Protein AF-A0A673J8F9-F1 (afdb_monomer_lite)

Sequence (251 aa):
MAKFGDLKAFLESSLNEIFRATVSDVLDSVEQTVGEYQLKIQRIESENEDLRKRLSSLSIHLRSQSSEKTHICGQCGKGFDRADLLKNHQRTVHTGEKPYACGQCGKRFIGMGDLKTHYRIHTGEKPYRCELCTKTFSQAGHLTIHKRMHTGERPYGCGECGKRFTVASSLKLHQLTHTGEKLHTCSHCDKSFSRAGHLKRHELVHSKEKLYCCTHCDRKYSDQSSLKKHQKLLCFTCLFAVESLLIFVKT

pLDDT: mean 85.42, std 14.43, range [37.44, 97.81]

Secondary structure (DSSP, 8-state):
-HHHHHHHHHHHHHHHHHHHHHHHHHHHHHHHHHHHHHHHHHHHHHHHHHHHHHHHHHHHHHHHHS----EE-TTT--EESSHHHHHHHIIIIII----EE-TTT--EESSHHHHHHHHHHHH----EE-SSSS-EESSHHHHHHHHHHHH----EE-TTT--EESSHHHHHHHHHHHH----EE-SSSS-EESSHHHHHHHHHHHH----EE-SSSS-EESSHHHHHHHHHHS-TTTSHHHHTTTSTT--

Foldseek 3Di:
DVVVVVVVVVVVVVVVVVVVVVVVVVVVVVVVVVVVVVVVVVVVVVVVVVVVVVVVVVVLVVLVVDPDFPDAAPVPRDGHSDPVVSVLVCCPPPVVDFPDADPPPRDGHSDPVVNVLVCCVVVVDFPAADPVDGDGHSDPVVNVLVVCVVVVDFPDADPPPRDTHSDVVVNVLVVCVVVVDFPAAAPVDRDGHSDPVVNVLVVLVVVVDQPDADPQDRDGHSDPVVNVVCLVPPRPVVVVVVVVVVVVPPD

Structure (mmCIF, N/CA/C/O backbone):
data_AF-A0A673J8F9-F1
#
_entry.id   AF-A0A673J8F9-F1
#
loop_
_atom_site.group_PDB
_atom_site.id
_atom_site.type_symbol
_atom_site.label_atom_id
_atom_site.label_alt_id
_atom_site.label_comp_id
_atom_site.label_asym_id
_atom_site.label_entity_id
_atom_site.label_seq_id
_atom_site.pdbx_PDB_ins_code
_atom_site.Cartn_x
_atom_site.Cartn_y
_atom_site.Cartn_z
_atom_site.occupancy
_atom_site.B_iso_or_equiv
_atom_site.auth_seq_id
_atom_site.auth_comp_id
_atom_site.auth_asym_id
_atom_site.auth_atom_id
_atom_site.pdbx_PDB_model_num
ATOM 1 N N . MET A 1 1 ? 57.527 -9.334 -84.260 1.00 54.03 1 MET A N 1
ATOM 2 C CA . MET A 1 1 ? 56.198 -8.870 -83.801 1.00 54.03 1 MET A CA 1
ATOM 3 C C . MET A 1 1 ? 55.647 -9.673 -82.614 1.00 54.03 1 MET A C 1
ATOM 5 O O . MET A 1 1 ? 54.985 -9.062 -81.793 1.00 54.03 1 MET A O 1
ATOM 9 N N . ALA A 1 2 ? 55.974 -10.966 -82.441 1.00 56.53 2 ALA A N 1
ATOM 10 C CA . ALA A 1 2 ? 55.497 -11.785 -81.307 1.00 56.53 2 ALA A CA 1
ATOM 11 C C . ALA A 1 2 ? 55.868 -11.244 -79.902 1.00 56.53 2 ALA A C 1
ATOM 13 O O . ALA A 1 2 ? 54.994 -11.082 -79.064 1.00 56.53 2 ALA A O 1
ATOM 14 N N . LYS A 1 3 ? 57.122 -10.813 -79.683 1.00 59.72 3 LYS A N 1
ATOM 15 C CA . LYS A 1 3 ? 57.605 -10.330 -78.367 1.00 59.72 3 LYS A CA 1
ATOM 16 C C . LYS A 1 3 ? 56.887 -9.089 -77.801 1.00 59.72 3 LYS A C 1
ATOM 18 O O . LYS A 1 3 ? 56.981 -8.828 -76.608 1.00 59.72 3 LYS A O 1
ATOM 23 N N . PHE A 1 4 ? 56.218 -8.298 -78.643 1.00 59.34 4 PHE A N 1
ATOM 24 C CA . PHE A 1 4 ? 55.529 -7.070 -78.216 1.00 59.34 4 PHE A CA 1
ATOM 25 C C . PHE A 1 4 ? 54.102 -7.354 -77.716 1.00 59.34 4 PHE A C 1
ATOM 27 O O . PHE A 1 4 ? 53.610 -6.651 -76.836 1.00 59.34 4 PHE A O 1
ATOM 34 N N . GLY A 1 5 ? 53.454 -8.398 -78.252 1.00 67.31 5 GLY A N 1
ATOM 35 C CA . GLY A 1 5 ? 52.148 -8.866 -77.781 1.00 67.31 5 GLY A CA 1
ATOM 36 C C . GLY A 1 5 ? 52.235 -9.488 -76.388 1.00 67.31 5 GLY A C 1
ATOM 37 O O . GLY A 1 5 ? 51.414 -9.174 -75.530 1.00 67.31 5 GLY A O 1
ATOM 38 N N . ASP A 1 6 ? 53.292 -10.265 -76.139 1.00 73.12 6 ASP A N 1
ATOM 39 C CA . ASP A 1 6 ? 53.537 -10.913 -74.845 1.00 73.12 6 ASP A CA 1
ATOM 40 C C . ASP A 1 6 ? 53.789 -9.891 -73.723 1.00 73.12 6 ASP A C 1
ATOM 42 O O . ASP A 1 6 ? 53.269 -10.032 -72.618 1.00 73.12 6 ASP A O 1
ATOM 46 N N . LEU A 1 7 ? 54.525 -8.810 -74.017 1.00 73.75 7 LEU A N 1
ATOM 47 C CA . LEU A 1 7 ? 54.782 -7.734 -73.053 1.00 73.75 7 LEU A CA 1
ATOM 48 C C . LEU A 1 7 ? 53.510 -6.937 -72.719 1.00 73.75 7 LEU A C 1
ATOM 50 O O . LEU A 1 7 ? 53.301 -6.576 -71.563 1.00 73.75 7 LEU A O 1
ATOM 54 N N . LYS A 1 8 ? 52.644 -6.681 -73.708 1.00 80.62 8 LYS A N 1
ATOM 55 C CA . LYS A 1 8 ? 51.364 -5.990 -73.493 1.00 80.62 8 LYS A CA 1
ATOM 56 C C . LYS A 1 8 ? 50.414 -6.825 -72.629 1.00 80.62 8 LYS A C 1
ATOM 58 O O . LYS A 1 8 ? 49.856 -6.296 -71.674 1.00 80.62 8 LYS A O 1
ATOM 63 N N . ALA A 1 9 ? 50.278 -8.117 -72.931 1.00 82.12 9 ALA A N 1
ATOM 64 C CA . ALA A 1 9 ? 49.441 -9.031 -72.154 1.00 82.12 9 ALA A CA 1
ATOM 65 C C . ALA A 1 9 ? 49.944 -9.181 -70.708 1.00 82.12 9 ALA A C 1
ATOM 67 O O . ALA A 1 9 ? 49.148 -9.184 -69.770 1.00 82.12 9 ALA A O 1
ATOM 68 N N . PHE A 1 10 ? 51.266 -9.239 -70.518 1.00 81.25 10 PHE A N 1
ATOM 69 C CA . PHE A 1 10 ? 51.881 -9.257 -69.192 1.00 81.25 10 PHE A CA 1
ATOM 70 C C . PHE A 1 10 ? 51.569 -7.979 -68.399 1.00 81.25 10 PHE A C 1
ATOM 72 O O . PHE A 1 10 ? 51.089 -8.061 -67.270 1.00 81.25 10 PHE A O 1
ATOM 79 N N . LEU A 1 11 ? 51.764 -6.801 -69.004 1.00 81.69 11 LEU A N 1
ATOM 80 C CA . LEU A 1 11 ? 51.475 -5.516 -68.361 1.00 81.69 11 LEU A CA 1
ATOM 81 C C . LEU A 1 11 ? 49.987 -5.352 -68.020 1.00 81.69 11 LEU A C 1
ATOM 83 O O . LEU A 1 11 ? 49.670 -4.884 -66.930 1.00 81.69 11 LEU A O 1
ATOM 87 N N . GLU A 1 12 ? 49.074 -5.765 -68.904 1.00 87.12 12 GLU A N 1
ATOM 88 C CA . GLU A 1 12 ? 47.627 -5.740 -68.641 1.00 87.12 12 GLU A CA 1
ATOM 89 C C . GLU A 1 12 ? 47.230 -6.696 -67.506 1.00 87.12 12 GLU A C 1
ATOM 91 O O . GLU A 1 12 ? 46.405 -6.339 -66.664 1.00 87.12 12 GLU A O 1
ATOM 96 N N . SER A 1 13 ? 47.834 -7.887 -67.439 1.00 87.88 13 SER A N 1
ATOM 97 C CA . SER A 1 13 ? 47.603 -8.837 -66.344 1.00 87.88 13 SER A CA 1
ATOM 98 C C . SER A 1 13 ? 48.076 -8.272 -65.005 1.00 87.88 13 SER A C 1
ATOM 100 O O . SER A 1 13 ? 47.313 -8.263 -64.042 1.00 87.88 13 SER A O 1
ATOM 102 N N . SER A 1 14 ? 49.301 -7.740 -64.951 1.00 85.50 14 SER A N 1
ATOM 103 C CA . SER A 1 14 ? 49.850 -7.141 -63.731 1.00 85.50 14 SER A CA 1
ATOM 104 C C . SER A 1 14 ? 49.058 -5.910 -63.284 1.00 85.50 14 SER A C 1
ATOM 106 O O . SER A 1 14 ? 48.791 -5.752 -62.096 1.00 85.50 14 SER A O 1
ATOM 108 N N . LEU A 1 15 ? 48.628 -5.055 -64.219 1.00 88.94 15 LEU A N 1
ATOM 109 C CA . LEU A 1 15 ? 47.802 -3.887 -63.900 1.00 88.94 15 LEU A CA 1
ATOM 110 C C . LEU A 1 15 ? 46.433 -4.304 -63.340 1.00 88.94 15 LEU A C 1
ATOM 112 O O . LEU A 1 15 ? 45.958 -3.709 -62.374 1.00 88.94 15 LEU A O 1
ATOM 116 N N . ASN A 1 16 ? 45.816 -5.343 -63.911 1.00 88.62 16 ASN A N 1
ATOM 117 C CA . ASN A 1 16 ? 44.541 -5.877 -63.433 1.00 88.62 16 ASN A CA 1
ATOM 118 C C . ASN A 1 16 ? 44.653 -6.505 -62.038 1.00 88.62 16 ASN A C 1
ATOM 120 O O . ASN A 1 16 ? 43.742 -6.334 -61.228 1.00 88.62 16 ASN A O 1
ATOM 124 N N . GLU A 1 17 ? 45.746 -7.208 -61.735 1.00 90.06 17 GLU A N 1
ATOM 125 C CA . GLU A 1 17 ? 45.989 -7.742 -60.390 1.00 90.06 17 GLU A CA 1
ATOM 126 C C . GLU A 1 17 ? 46.184 -6.626 -59.361 1.00 90.06 17 GLU A C 1
ATOM 128 O O . GLU A 1 17 ? 45.536 -6.651 -58.316 1.00 90.06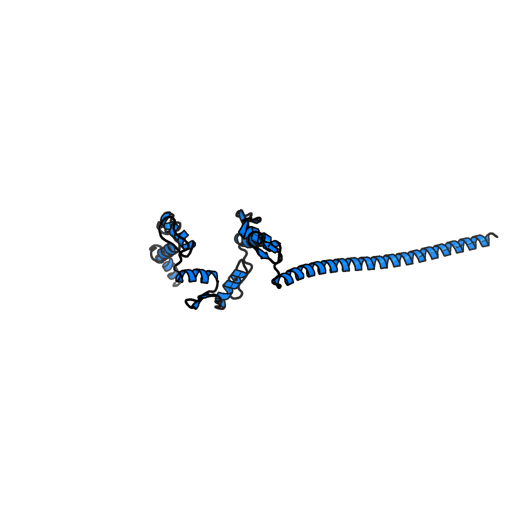 17 GLU A O 1
ATOM 133 N N . ILE A 1 18 ? 46.990 -5.608 -59.681 1.00 91.12 18 ILE A N 1
ATOM 134 C CA . ILE A 1 18 ? 47.197 -4.442 -58.806 1.00 91.12 18 ILE A CA 1
ATOM 135 C C . ILE A 1 18 ? 45.874 -3.707 -58.568 1.00 91.12 18 ILE A C 1
ATOM 137 O O . ILE A 1 18 ? 45.559 -3.349 -57.432 1.00 91.12 18 ILE A O 1
ATOM 141 N N . PHE A 1 19 ? 45.072 -3.509 -59.619 1.00 92.75 19 PHE A N 1
ATOM 142 C CA . PHE A 1 19 ? 43.768 -2.861 -59.509 1.00 92.75 19 PHE A CA 1
ATOM 143 C C . PHE A 1 19 ? 42.810 -3.665 -58.623 1.00 92.75 19 PHE A C 1
ATOM 145 O O . PHE A 1 19 ? 42.194 -3.097 -57.725 1.00 92.75 19 PHE A O 1
ATOM 152 N N . ARG A 1 20 ? 42.720 -4.989 -58.820 1.00 91.69 20 ARG A N 1
ATOM 153 C CA . ARG A 1 20 ? 41.894 -5.871 -57.977 1.00 91.69 20 ARG A CA 1
ATOM 154 C C . ARG A 1 20 ? 42.332 -5.850 -56.517 1.00 91.69 20 ARG A C 1
ATOM 156 O O . ARG A 1 20 ? 41.470 -5.724 -55.655 1.00 91.69 20 ARG A O 1
ATOM 163 N N . ALA A 1 21 ? 43.636 -5.942 -56.253 1.00 90.31 21 ALA A N 1
ATOM 164 C CA . ALA A 1 21 ? 44.179 -5.885 -54.897 1.00 90.31 21 ALA A CA 1
ATOM 165 C C . ALA A 1 21 ? 43.836 -4.549 -54.224 1.00 90.31 21 ALA A C 1
ATOM 167 O O . ALA A 1 21 ? 43.254 -4.533 -53.146 1.00 90.31 21 ALA A O 1
ATOM 168 N N . THR A 1 22 ? 44.066 -3.432 -54.922 1.00 92.50 22 THR A N 1
ATOM 169 C CA . THR A 1 22 ? 43.774 -2.090 -54.393 1.00 92.50 22 THR A CA 1
ATOM 170 C C . THR A 1 22 ? 42.279 -1.893 -54.115 1.00 92.50 22 THR A C 1
ATOM 172 O O . THR A 1 22 ? 41.908 -1.319 -53.096 1.00 92.50 22 THR A O 1
ATOM 175 N N . VAL A 1 23 ? 41.399 -2.364 -55.007 1.00 94.06 23 VAL A N 1
ATOM 176 C CA . VAL A 1 23 ? 39.944 -2.285 -54.801 1.00 94.06 23 VAL A CA 1
ATOM 177 C C . VAL A 1 23 ? 39.506 -3.152 -53.620 1.00 94.06 23 VAL A C 1
ATOM 179 O O . VAL A 1 23 ? 38.673 -2.700 -52.842 1.00 94.06 23 VAL A O 1
ATOM 182 N N . SER A 1 24 ? 40.072 -4.354 -53.462 1.00 93.31 24 SER A N 1
ATOM 183 C CA . SER A 1 24 ? 39.787 -5.229 -52.317 1.00 93.31 24 SER A CA 1
ATOM 184 C C . SER A 1 24 ? 40.186 -4.567 -50.999 1.00 93.31 24 SER A C 1
ATOM 186 O O . SER A 1 24 ? 39.354 -4.470 -50.106 1.00 93.31 24 SER A O 1
ATOM 188 N N . ASP A 1 25 ? 41.400 -4.016 -50.914 1.00 94.56 25 ASP A N 1
ATOM 189 C CA . ASP A 1 25 ? 41.887 -3.343 -49.703 1.00 94.56 25 ASP A CA 1
ATOM 190 C C . ASP A 1 25 ? 41.009 -2.134 -49.324 1.00 94.56 25 ASP A C 1
ATOM 192 O O . ASP A 1 25 ? 40.714 -1.896 -48.149 1.00 94.56 25 ASP A O 1
ATOM 196 N N . VAL A 1 26 ? 40.557 -1.361 -50.323 1.00 95.06 26 VAL A N 1
ATOM 197 C CA . VAL A 1 26 ? 39.638 -0.232 -50.105 1.00 95.06 26 VAL A CA 1
ATOM 198 C C . VAL A 1 26 ? 38.265 -0.721 -49.642 1.00 95.06 26 VAL A C 1
ATOM 200 O O . VAL A 1 26 ? 37.696 -0.120 -48.732 1.00 95.06 26 VAL A O 1
ATOM 203 N N . LEU A 1 27 ? 37.730 -1.793 -50.233 1.00 95.06 27 LEU A N 1
ATOM 204 C CA . LEU A 1 27 ? 36.450 -2.376 -49.819 1.00 95.06 27 LEU A CA 1
ATOM 205 C C . LEU A 1 27 ? 36.515 -2.905 -48.386 1.00 95.06 27 LEU A C 1
ATOM 207 O O . LEU A 1 27 ? 35.654 -2.542 -47.590 1.00 95.06 27 LEU A O 1
ATOM 211 N N . ASP A 1 28 ? 37.562 -3.647 -48.031 1.00 95.06 28 ASP A N 1
ATOM 212 C CA . ASP A 1 28 ? 37.761 -4.175 -46.678 1.00 95.06 28 ASP A CA 1
ATOM 213 C C . ASP A 1 28 ? 37.844 -3.034 -45.647 1.00 95.06 28 ASP A C 1
ATOM 215 O O . ASP A 1 28 ? 37.227 -3.088 -44.580 1.00 95.06 28 ASP A O 1
ATOM 219 N N . SER A 1 29 ? 38.537 -1.939 -45.987 1.00 95.06 29 SER A N 1
ATOM 220 C CA . SER A 1 29 ? 38.604 -0.738 -45.143 1.00 95.06 29 SER A CA 1
ATOM 221 C C . SER A 1 29 ? 37.238 -0.050 -44.984 1.00 95.06 29 SER A C 1
ATOM 223 O O . SER A 1 29 ? 36.861 0.379 -43.885 1.00 95.06 29 SER A O 1
ATOM 225 N N . VAL A 1 30 ? 36.454 0.034 -46.063 1.00 96.25 30 VAL A N 1
ATOM 226 C CA . VAL A 1 30 ? 35.089 0.580 -46.025 1.00 96.25 30 VAL A CA 1
ATOM 227 C C . VAL A 1 30 ? 34.166 -0.318 -45.200 1.00 96.25 30 VAL A C 1
ATOM 229 O O . VAL A 1 30 ? 33.420 0.185 -44.365 1.00 96.25 30 VAL A O 1
ATOM 232 N N . GLU A 1 31 ? 34.232 -1.636 -45.358 1.00 96.12 31 GLU A N 1
ATOM 233 C CA . GLU A 1 31 ? 33.420 -2.576 -44.582 1.00 96.12 31 GLU A CA 1
ATOM 234 C C . GLU A 1 31 ? 33.759 -2.525 -43.089 1.00 96.12 31 GLU A C 1
ATOM 236 O O . GLU A 1 31 ? 32.851 -2.470 -42.253 1.00 96.12 31 GLU A O 1
ATOM 241 N N . GLN A 1 32 ? 35.048 -2.438 -42.743 1.00 95.81 32 GLN A N 1
ATOM 242 C CA . GLN A 1 32 ? 35.485 -2.269 -41.359 1.00 95.81 32 GLN A CA 1
ATOM 243 C C . GLN A 1 32 ? 34.923 -0.977 -40.753 1.00 95.81 32 GLN A C 1
ATOM 245 O O . GLN A 1 32 ? 34.342 -1.000 -39.664 1.00 95.81 32 GLN A O 1
ATOM 250 N N . THR A 1 33 ? 35.048 0.149 -41.462 1.00 94.88 33 THR A N 1
ATOM 251 C CA . THR A 1 33 ? 34.523 1.432 -40.972 1.00 94.88 33 THR A CA 1
ATOM 252 C C . THR A 1 33 ? 33.000 1.403 -40.843 1.00 94.88 33 THR A C 1
ATOM 254 O O . THR A 1 33 ? 32.471 1.825 -39.812 1.00 94.88 33 THR A O 1
ATOM 257 N N . VAL A 1 34 ? 32.276 0.839 -41.815 1.00 96.94 34 VAL A N 1
ATOM 258 C CA . VAL A 1 34 ? 30.817 0.654 -41.739 1.00 96.94 34 VAL A CA 1
ATOM 259 C C . VAL A 1 34 ? 30.430 -0.188 -40.519 1.00 96.94 34 VAL A C 1
ATOM 261 O O . VAL A 1 34 ? 29.528 0.210 -39.778 1.00 96.94 34 VAL A O 1
ATOM 264 N N . GLY A 1 35 ? 31.134 -1.292 -40.257 1.00 96.56 35 GLY A N 1
ATOM 265 C CA . GLY A 1 35 ? 30.910 -2.134 -39.079 1.00 96.56 35 GLY A CA 1
ATOM 266 C C . GLY A 1 35 ? 31.106 -1.377 -37.760 1.00 96.56 35 GLY A C 1
ATOM 267 O O . GLY A 1 35 ? 30.272 -1.465 -36.854 1.00 96.56 35 GLY A O 1
ATOM 268 N N . GLU A 1 36 ? 32.153 -0.552 -37.659 1.00 96.75 36 GLU A N 1
ATOM 269 C CA . GLU A 1 36 ? 32.377 0.303 -36.486 1.00 96.75 36 GLU A CA 1
ATOM 270 C C . GLU A 1 36 ? 31.249 1.325 -36.275 1.00 96.75 36 GLU A C 1
ATOM 272 O O . GLU A 1 36 ? 30.806 1.546 -35.141 1.00 96.75 36 GLU A O 1
ATOM 277 N N . TYR A 1 37 ? 30.759 1.952 -37.350 1.00 95.06 37 TYR A N 1
ATOM 278 C CA . TYR A 1 37 ? 29.635 2.888 -37.271 1.00 95.06 37 TYR A CA 1
ATOM 279 C C . TYR A 1 37 ? 28.323 2.189 -36.898 1.00 95.06 37 TYR A C 1
ATOM 281 O O . TYR A 1 37 ? 27.572 2.723 -36.080 1.00 95.06 37 TYR A O 1
ATOM 289 N N . GLN A 1 38 ? 28.066 0.983 -37.407 1.00 97.00 38 GLN A N 1
ATOM 290 C CA . GLN A 1 38 ? 26.890 0.189 -37.031 1.00 97.00 38 GLN A CA 1
ATOM 291 C C . GLN A 1 38 ? 26.881 -0.143 -35.532 1.00 97.00 38 GLN A C 1
ATOM 293 O O . GLN A 1 38 ? 25.859 0.039 -34.867 1.00 97.00 38 GLN A O 1
ATOM 298 N N . LEU A 1 39 ? 28.025 -0.542 -34.966 1.00 96.94 39 LEU A N 1
ATOM 299 C CA . LEU A 1 39 ? 28.148 -0.798 -33.525 1.00 96.94 39 LEU A CA 1
ATOM 300 C C . LEU A 1 39 ? 27.927 0.470 -32.685 1.00 96.94 39 LEU A C 1
ATOM 302 O O . LEU A 1 39 ? 27.295 0.416 -31.625 1.00 96.94 39 LEU A O 1
ATOM 306 N N . LYS A 1 40 ? 28.413 1.628 -33.154 1.00 97.81 40 LYS A N 1
ATOM 307 C CA . LYS A 1 40 ? 28.158 2.922 -32.497 1.00 97.81 40 LYS A CA 1
ATOM 308 C C . LYS A 1 40 ? 26.669 3.273 -32.515 1.00 97.81 40 LYS A C 1
ATOM 310 O O . LYS A 1 40 ? 26.150 3.690 -31.482 1.00 97.81 40 LYS A O 1
ATOM 315 N N . ILE A 1 41 ? 25.982 3.062 -33.641 1.00 96.44 41 ILE A N 1
ATOM 316 C CA . ILE A 1 41 ? 24.534 3.294 -33.764 1.00 96.44 41 ILE A CA 1
ATOM 317 C C . ILE A 1 41 ? 23.766 2.415 -32.773 1.00 96.44 41 ILE A C 1
ATOM 319 O O . ILE A 1 41 ? 22.983 2.946 -31.990 1.00 96.44 41 ILE A O 1
ATOM 323 N N . GLN A 1 42 ? 24.058 1.112 -32.713 1.00 96.31 42 GLN A N 1
ATOM 324 C CA . GLN A 1 42 ? 23.399 0.198 -31.769 1.00 96.31 42 GLN A CA 1
ATOM 325 C C . GLN A 1 42 ? 23.580 0.628 -30.305 1.00 96.31 42 GLN A C 1
ATOM 327 O O . GLN A 1 42 ? 22.638 0.571 -29.510 1.00 96.31 42 GLN A O 1
ATOM 332 N N . ARG A 1 43 ? 24.781 1.099 -29.934 1.00 97.25 43 ARG A N 1
ATOM 333 C CA . ARG A 1 43 ? 25.038 1.620 -28.582 1.00 97.25 43 ARG A CA 1
ATOM 334 C C . ARG A 1 43 ? 24.188 2.857 -28.288 1.00 97.25 43 ARG A C 1
ATOM 336 O O . ARG A 1 43 ? 23.539 2.908 -27.246 1.00 97.25 43 ARG A O 1
ATOM 343 N N . ILE A 1 44 ? 24.157 3.812 -29.217 1.00 96.56 44 ILE A N 1
ATOM 344 C CA . ILE A 1 44 ? 23.369 5.046 -29.089 1.00 96.56 44 ILE A CA 1
ATOM 345 C C . ILE A 1 44 ? 21.871 4.729 -28.989 1.00 96.56 44 ILE A C 1
ATOM 347 O O . ILE A 1 44 ? 21.167 5.320 -28.174 1.00 96.56 44 ILE A O 1
ATOM 351 N N . GLU A 1 45 ? 21.364 3.783 -29.779 1.00 97.38 45 GLU A N 1
ATOM 352 C CA . GLU A 1 45 ? 19.964 3.350 -29.715 1.00 97.38 45 GLU A CA 1
ATOM 353 C C . GLU A 1 45 ? 19.614 2.745 -28.350 1.00 97.38 45 GLU A C 1
ATOM 355 O O . GLU A 1 45 ? 18.589 3.104 -27.762 1.00 97.38 45 GLU A O 1
ATOM 360 N N . SER A 1 46 ? 20.487 1.894 -27.805 1.00 95.19 46 SER A N 1
ATOM 361 C CA . SER A 1 46 ? 20.311 1.323 -26.465 1.00 95.19 46 SER A CA 1
ATOM 362 C C . SER A 1 46 ? 20.316 2.398 -25.371 1.00 95.19 46 SER A C 1
ATOM 364 O O . SER A 1 46 ? 19.493 2.354 -24.454 1.00 95.19 46 SER A O 1
ATOM 366 N N . GLU A 1 47 ? 21.229 3.368 -25.450 1.00 97.00 47 GLU A N 1
ATOM 367 C CA . GLU A 1 47 ? 21.301 4.486 -24.499 1.00 97.00 47 GLU A CA 1
ATOM 368 C C . GLU A 1 47 ? 20.066 5.390 -24.594 1.00 97.00 47 GLU A C 1
ATOM 370 O O . GLU A 1 47 ? 19.492 5.770 -23.571 1.00 97.00 47 GLU A O 1
ATOM 375 N N . ASN A 1 48 ? 19.594 5.675 -25.809 1.00 95.19 48 ASN A N 1
ATOM 376 C CA . ASN A 1 48 ? 18.376 6.451 -26.033 1.00 95.19 48 ASN A CA 1
ATOM 377 C C . ASN A 1 48 ? 17.137 5.765 -25.446 1.00 95.19 48 ASN A C 1
ATOM 379 O O . ASN A 1 48 ? 16.267 6.438 -24.890 1.00 95.19 48 ASN A O 1
ATOM 383 N N . GLU A 1 49 ? 17.048 4.439 -25.531 1.00 96.19 49 GLU A N 1
ATOM 384 C CA . GLU A 1 49 ? 15.943 3.691 -24.933 1.00 96.19 49 GLU A CA 1
ATOM 385 C C . GLU A 1 49 ? 15.976 3.741 -23.395 1.00 96.19 49 GLU A C 1
ATOM 387 O O . GLU A 1 49 ? 14.938 3.926 -22.752 1.00 96.19 49 GLU A O 1
ATOM 392 N N . ASP A 1 50 ? 17.161 3.660 -22.781 1.00 95.50 50 ASP A N 1
ATOM 393 C CA . ASP A 1 50 ? 17.310 3.863 -21.334 1.00 95.50 50 ASP A CA 1
ATOM 394 C C . ASP A 1 50 ? 16.933 5.297 -20.920 1.00 95.50 50 ASP A C 1
ATOM 396 O O . ASP A 1 50 ? 16.172 5.502 -19.969 1.00 95.50 50 ASP A O 1
ATOM 400 N N . LEU A 1 51 ? 17.372 6.303 -21.683 1.00 95.12 51 LEU A N 1
ATOM 401 C CA . LEU A 1 51 ? 17.012 7.704 -21.452 1.00 95.12 51 LEU A CA 1
ATOM 402 C C . LEU A 1 51 ? 15.502 7.938 -21.566 1.00 95.12 51 LEU A C 1
ATOM 404 O O . LEU A 1 51 ? 14.931 8.619 -20.712 1.00 95.12 51 LEU A O 1
ATOM 408 N N . ARG A 1 52 ? 14.823 7.334 -22.548 1.00 94.81 52 ARG A N 1
ATOM 409 C CA . ARG A 1 52 ? 13.354 7.390 -22.667 1.00 94.81 52 ARG A CA 1
ATOM 410 C C . ARG A 1 52 ? 12.663 6.803 -21.438 1.00 94.81 52 ARG A C 1
ATOM 412 O O . ARG A 1 52 ? 11.719 7.407 -20.921 1.00 94.81 52 ARG A O 1
ATOM 419 N N . LYS A 1 53 ? 13.148 5.671 -20.915 1.00 93.50 53 LYS A N 1
ATOM 420 C CA . LYS A 1 53 ? 12.620 5.058 -19.679 1.00 93.50 53 LYS A CA 1
ATOM 421 C C . LYS A 1 53 ? 12.831 5.955 -18.458 1.00 93.50 53 LYS A C 1
ATOM 423 O O . LYS A 1 53 ? 11.910 6.114 -17.646 1.00 93.50 53 LYS A O 1
ATOM 428 N N . ARG A 1 54 ? 14.005 6.586 -18.340 1.00 94.38 54 ARG A N 1
ATOM 429 C CA . ARG A 1 54 ? 14.304 7.555 -17.270 1.00 94.38 54 ARG A CA 1
ATOM 430 C C . ARG A 1 54 ? 13.422 8.794 -17.368 1.00 94.38 54 ARG A C 1
ATOM 432 O O . ARG A 1 54 ? 12.836 9.184 -16.362 1.00 94.38 54 ARG A O 1
ATOM 439 N N . LEU A 1 55 ? 13.261 9.364 -18.563 1.00 91.94 55 LEU A N 1
ATOM 440 C CA . LEU A 1 55 ? 12.388 10.515 -18.813 1.00 91.94 55 LEU A CA 1
ATOM 441 C C . LEU A 1 55 ? 10.925 10.198 -18.496 1.00 91.94 55 LEU A C 1
ATOM 443 O O . LEU A 1 55 ? 10.259 10.992 -17.835 1.00 91.94 55 LEU A O 1
ATOM 447 N N . SER A 1 56 ? 10.437 9.016 -18.880 1.00 88.62 56 SER A N 1
ATOM 448 C CA . SER A 1 56 ? 9.095 8.553 -18.512 1.00 88.62 56 SER A CA 1
ATOM 449 C C . SER A 1 56 ? 8.921 8.490 -16.990 1.00 88.62 56 SER A C 1
ATOM 451 O O . SER A 1 56 ? 7.985 9.083 -16.446 1.00 88.62 56 SER A O 1
ATOM 453 N N . SER A 1 57 ? 9.875 7.873 -16.288 1.00 86.56 57 SER A N 1
ATOM 454 C CA . SER A 1 57 ? 9.869 7.769 -14.822 1.00 86.56 57 SER A CA 1
ATOM 455 C C . SER A 1 57 ? 9.929 9.141 -14.140 1.00 86.56 57 SER A C 1
ATOM 457 O O . SER A 1 57 ? 9.174 9.402 -13.201 1.00 86.56 57 SER A O 1
ATOM 459 N N . LEU A 1 58 ? 10.771 10.045 -14.646 1.00 87.75 58 LEU A N 1
ATOM 460 C CA . LEU A 1 58 ? 10.889 11.413 -14.148 1.00 87.75 58 LEU A CA 1
ATOM 461 C C . LEU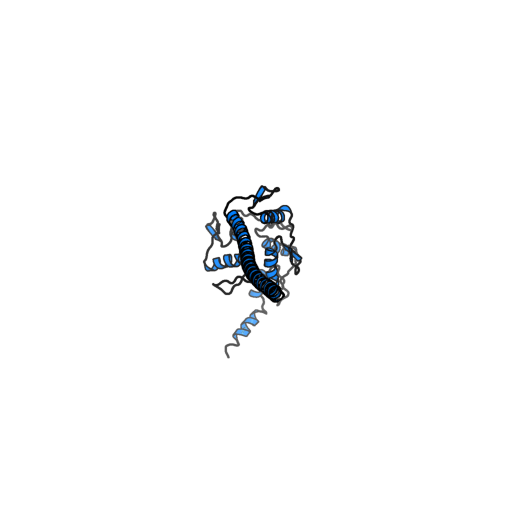 A 1 58 ? 9.607 12.216 -14.399 1.00 87.75 58 LEU A C 1
ATOM 463 O O . LEU A 1 58 ? 9.158 12.927 -13.508 1.00 87.75 58 LEU A O 1
ATOM 467 N N . SER A 1 59 ? 8.957 12.049 -15.553 1.00 85.00 59 SER A N 1
ATOM 468 C CA . SER A 1 59 ? 7.680 12.714 -15.851 1.00 85.00 59 SER A CA 1
ATOM 469 C C . SER A 1 59 ? 6.566 12.311 -14.880 1.00 85.00 59 SER A C 1
ATOM 471 O O . SER A 1 59 ? 5.703 13.122 -14.547 1.00 85.00 59 SER A O 1
ATOM 473 N N . ILE A 1 60 ? 6.570 11.055 -14.422 1.00 80.44 60 ILE A N 1
ATOM 474 C CA . ILE A 1 60 ? 5.625 10.558 -13.415 1.00 80.44 60 ILE A CA 1
ATOM 475 C C . ILE A 1 60 ? 5.968 11.166 -12.053 1.00 80.44 60 ILE A C 1
ATOM 477 O O . ILE A 1 60 ? 5.074 11.605 -11.333 1.00 80.44 60 ILE A O 1
ATOM 481 N N . HIS A 1 61 ? 7.257 11.228 -11.710 1.00 79.44 61 HIS A N 1
ATOM 482 C CA . HIS A 1 61 ? 7.712 11.829 -10.460 1.00 79.44 61 HIS A CA 1
ATOM 483 C C . HIS A 1 61 ? 7.356 13.320 -10.369 1.00 79.44 61 HIS A C 1
ATOM 485 O O . HIS A 1 61 ? 6.770 13.744 -9.375 1.00 79.44 61 HIS A O 1
ATOM 491 N N . LEU A 1 62 ? 7.626 14.098 -11.419 1.00 78.19 62 LEU A N 1
ATOM 492 C CA . LEU A 1 62 ? 7.308 15.527 -11.469 1.00 78.19 62 LEU A CA 1
ATOM 493 C C . LEU A 1 62 ? 5.795 15.775 -11.395 1.00 78.19 62 LEU A C 1
ATOM 495 O O . LEU A 1 62 ? 5.361 16.647 -10.646 1.00 78.19 62 LEU A O 1
ATOM 499 N N . ARG A 1 63 ? 4.981 14.942 -12.064 1.00 77.06 63 ARG A N 1
ATOM 500 C CA . ARG A 1 63 ? 3.513 15.005 -11.950 1.00 77.06 63 ARG A CA 1
ATOM 501 C C . ARG A 1 63 ? 3.006 14.776 -10.531 1.00 77.06 63 ARG A C 1
ATOM 503 O O . ARG A 1 63 ? 2.050 15.424 -10.134 1.00 77.06 63 ARG A O 1
ATOM 510 N N . SER A 1 64 ? 3.664 13.915 -9.753 1.00 69.81 64 SER A N 1
ATOM 511 C CA . SER A 1 64 ? 3.295 13.693 -8.347 1.00 69.81 64 SER A CA 1
ATOM 512 C C . SER A 1 64 ? 3.645 14.868 -7.422 1.00 69.81 64 SER A C 1
ATOM 514 O O . SER A 1 64 ? 3.089 14.975 -6.330 1.00 69.81 64 SER A O 1
ATOM 516 N N . GLN A 1 65 ? 4.564 15.745 -7.847 1.00 70.38 65 GLN A N 1
ATOM 517 C CA . GLN A 1 65 ? 4.935 16.966 -7.122 1.00 70.38 65 GLN A CA 1
ATOM 518 C C . GLN A 1 65 ? 4.073 18.168 -7.526 1.00 70.38 65 GLN A C 1
ATOM 520 O O . GLN A 1 65 ? 3.818 19.044 -6.701 1.00 70.38 65 GLN A O 1
ATOM 525 N N . SER A 1 66 ? 3.588 18.204 -8.770 1.00 65.94 66 SER A N 1
ATOM 526 C CA . SER A 1 66 ? 2.562 19.154 -9.199 1.00 65.94 66 SER A CA 1
ATOM 527 C C . SER A 1 66 ? 1.187 18.729 -8.678 1.00 65.94 66 SER A C 1
ATOM 529 O O . SER A 1 66 ? 0.834 17.556 -8.714 1.00 65.94 66 SER A O 1
ATOM 531 N N . SER A 1 67 ? 0.343 19.662 -8.247 1.00 69.12 67 SER A N 1
ATOM 532 C CA . SER A 1 67 ? -1.048 19.369 -7.855 1.00 69.12 67 SER A CA 1
ATOM 533 C C . SER A 1 67 ? -1.979 19.058 -9.044 1.00 69.12 67 SER A C 1
ATOM 535 O O . SER A 1 67 ? -3.201 19.004 -8.878 1.00 69.12 67 SER A O 1
ATOM 537 N N . GLU A 1 68 ? -1.424 18.848 -10.239 1.00 77.94 68 GLU A N 1
ATOM 538 C CA . GLU A 1 68 ? -2.152 18.665 -11.488 1.00 77.94 68 GLU A CA 1
ATOM 539 C C . GLU A 1 68 ? -2.762 17.257 -11.576 1.00 77.94 68 GLU A C 1
ATOM 541 O O . GLU A 1 68 ? -2.092 16.247 -11.795 1.00 77.94 68 GLU A O 1
ATOM 546 N N . LYS A 1 69 ? -4.079 17.185 -11.377 1.00 82.94 69 LYS A N 1
ATOM 547 C CA . LYS A 1 69 ? -4.861 15.945 -11.410 1.00 82.94 69 LYS A CA 1
ATOM 548 C C . LYS A 1 69 ? -5.603 15.841 -12.733 1.00 82.94 69 LYS A C 1
ATOM 550 O O . LYS A 1 69 ? -6.726 16.321 -12.852 1.00 82.94 69 LYS A O 1
ATOM 555 N N . THR A 1 70 ? -4.983 15.204 -13.717 1.00 86.12 70 THR A N 1
ATOM 556 C CA . THR A 1 70 ? -5.526 15.092 -15.080 1.00 86.12 70 THR A CA 1
ATOM 557 C C . THR A 1 70 ? -6.559 13.972 -15.244 1.00 86.12 70 THR A C 1
ATOM 559 O O . THR A 1 70 ? -7.350 13.991 -16.184 1.00 86.12 70 THR A O 1
ATOM 562 N N . HIS A 1 71 ? -6.605 12.999 -14.330 1.00 90.38 71 HIS A N 1
ATOM 563 C CA . HIS A 1 71 ? -7.508 11.851 -14.406 1.00 90.38 71 HIS A CA 1
ATOM 564 C C . HIS A 1 71 ? -8.659 11.983 -13.406 1.00 90.38 71 HIS A C 1
ATOM 566 O O . HIS A 1 71 ? -8.505 11.680 -12.224 1.00 90.38 71 HIS A O 1
ATOM 572 N N . ILE A 1 72 ? -9.831 12.416 -13.873 1.00 93.25 72 ILE A N 1
ATOM 573 C CA . ILE A 1 72 ? -10.999 12.674 -13.020 1.00 93.25 72 ILE A CA 1
ATOM 574 C C . ILE A 1 72 ? -11.975 11.493 -13.028 1.00 93.25 72 ILE A C 1
ATOM 576 O O . ILE A 1 72 ? -12.318 10.942 -14.072 1.00 93.25 72 ILE A O 1
ATOM 580 N N . CYS A 1 73 ? -12.459 11.109 -11.848 1.00 95.12 73 CYS A N 1
ATOM 581 C CA . CYS A 1 73 ? -13.510 10.111 -11.710 1.00 95.12 73 CYS A CA 1
ATOM 582 C C . CYS A 1 73 ? -14.866 10.687 -12.116 1.00 95.12 73 CYS A C 1
ATOM 584 O O . CYS A 1 73 ? -15.409 11.535 -11.413 1.00 95.12 73 CYS A O 1
ATOM 586 N N . GLY A 1 74 ? -15.464 10.159 -13.185 1.00 93.12 74 GLY A N 1
ATOM 587 C CA . GLY A 1 74 ? -16.791 10.587 -13.640 1.00 93.12 74 GLY A CA 1
ATOM 588 C C . GLY A 1 74 ? -17.936 10.337 -12.646 1.00 93.12 74 GLY A C 1
ATOM 589 O O . GLY A 1 74 ? -18.980 10.957 -12.776 1.00 93.12 74 GLY A O 1
ATOM 590 N N . GLN A 1 75 ? -17.760 9.465 -11.643 1.00 93.44 75 GLN A N 1
ATOM 591 C CA . GLN A 1 75 ? -18.817 9.140 -10.671 1.00 93.44 75 GLN A CA 1
ATOM 592 C C . GLN A 1 75 ? -18.792 10.010 -9.406 1.00 93.44 75 GLN A C 1
ATOM 594 O O . GLN A 1 75 ? -19.825 10.183 -8.770 1.00 93.44 75 GLN A O 1
ATOM 599 N N . CYS A 1 76 ? -17.631 10.536 -9.003 1.00 93.50 76 CYS A N 1
ATOM 600 C CA . CYS A 1 76 ? -17.518 11.336 -7.773 1.00 93.50 76 CYS A CA 1
ATOM 601 C C . CYS A 1 76 ? -16.639 12.588 -7.898 1.00 93.50 76 CYS A C 1
ATOM 603 O O . CYS A 1 76 ? -16.344 13.230 -6.892 1.00 93.50 76 CYS A O 1
ATOM 605 N N . GLY A 1 77 ? -16.160 12.912 -9.101 1.00 90.56 77 GLY A N 1
ATOM 606 C CA . GLY A 1 77 ? -15.345 14.098 -9.377 1.00 90.56 77 GLY A CA 1
ATOM 607 C C . GLY A 1 77 ? -13.932 14.076 -8.784 1.00 90.56 77 GLY A C 1
ATOM 608 O O . GLY A 1 77 ? -13.185 15.035 -8.955 1.00 90.56 77 GLY A O 1
ATOM 609 N N . LYS A 1 78 ? -13.519 13.007 -8.088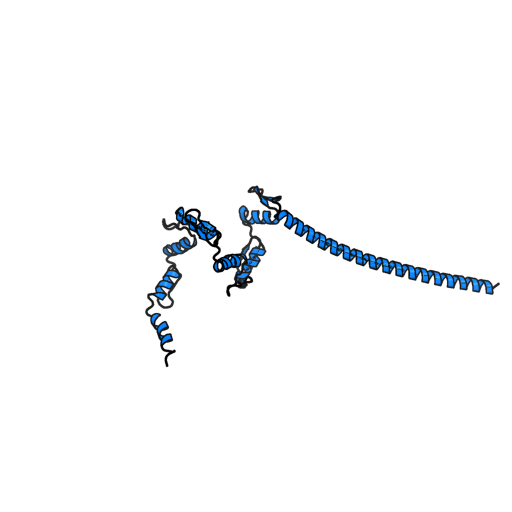 1.00 92.19 78 LYS A N 1
ATOM 610 C CA . LYS A 1 78 ? -12.164 12.918 -7.521 1.00 92.19 78 LYS A CA 1
ATOM 611 C C . LYS A 1 78 ? -11.110 12.831 -8.622 1.00 92.19 78 LYS A C 1
ATOM 613 O O . LYS A 1 78 ? -11.182 11.947 -9.472 1.00 92.19 78 LYS A O 1
ATOM 618 N N . GLY A 1 79 ? -10.122 13.720 -8.560 1.00 91.81 79 GLY A N 1
ATOM 619 C CA . GLY A 1 79 ? -8.990 13.753 -9.482 1.00 91.81 79 GLY A CA 1
ATOM 620 C C . GLY A 1 79 ? -7.763 12.980 -9.000 1.00 91.81 79 GLY A C 1
ATOM 621 O O . GLY A 1 79 ? -7.447 12.972 -7.806 1.00 91.81 79 GLY A O 1
ATOM 622 N N . PHE A 1 80 ? -7.055 12.392 -9.959 1.00 90.88 80 PHE A N 1
ATOM 623 C CA . PHE A 1 80 ? -5.829 11.620 -9.803 1.00 90.88 80 PHE A CA 1
ATOM 624 C C . PHE A 1 80 ? -4.778 12.110 -10.806 1.00 90.88 80 PHE A C 1
ATOM 626 O O . PHE A 1 80 ? -5.108 12.562 -11.900 1.00 90.88 80 PHE A O 1
ATOM 633 N N . ASP A 1 81 ? -3.511 12.013 -10.427 1.00 88.19 81 ASP A N 1
ATOM 634 C CA . ASP A 1 81 ? -2.341 12.322 -11.262 1.00 88.19 81 ASP A CA 1
ATOM 635 C C . ASP A 1 81 ? -2.001 11.183 -12.243 1.00 88.19 81 ASP A C 1
ATOM 637 O O . ASP A 1 81 ? -1.295 11.388 -13.230 1.00 88.19 81 ASP A O 1
ATOM 641 N N . ARG A 1 82 ? -2.524 9.973 -11.997 1.00 87.00 82 ARG A N 1
ATOM 642 C CA . ARG A 1 82 ? -2.299 8.785 -12.830 1.00 87.00 82 ARG A CA 1
ATOM 643 C C . ARG A 1 82 ? -3.573 7.987 -13.104 1.00 87.00 82 ARG A C 1
ATOM 645 O O . ARG A 1 82 ? -4.433 7.818 -12.236 1.00 87.00 82 ARG A O 1
ATOM 652 N N . ALA A 1 83 ? -3.646 7.409 -14.301 1.00 89.94 83 ALA A N 1
ATOM 653 C CA . ALA A 1 83 ? -4.782 6.603 -14.750 1.00 89.94 83 ALA A CA 1
ATOM 654 C C . ALA A 1 83 ? -4.991 5.314 -13.930 1.00 89.94 83 ALA A C 1
ATOM 656 O O . ALA A 1 83 ? -6.127 4.917 -13.667 1.00 89.94 83 ALA A O 1
ATOM 657 N N . ASP A 1 84 ? -3.914 4.653 -13.496 1.00 88.38 84 ASP A N 1
ATOM 658 C CA . ASP A 1 84 ? -3.997 3.434 -12.685 1.00 88.38 84 ASP A CA 1
ATOM 659 C C . ASP A 1 84 ? -4.563 3.705 -11.283 1.00 88.38 84 ASP A C 1
ATOM 661 O O . ASP A 1 84 ? -5.326 2.891 -10.756 1.00 88.38 84 ASP A O 1
ATOM 665 N N . LEU A 1 85 ? -4.268 4.876 -10.708 1.00 90.06 85 LEU A N 1
ATOM 666 C CA . LEU A 1 85 ? -4.854 5.317 -9.442 1.00 90.06 85 LEU A CA 1
ATOM 667 C C . LEU A 1 85 ? -6.349 5.615 -9.576 1.00 90.06 85 LEU A C 1
ATOM 669 O O . LEU A 1 85 ? -7.120 5.181 -8.719 1.00 90.06 85 LEU A O 1
ATOM 673 N N . LEU A 1 86 ? -6.774 6.256 -10.671 1.00 93.19 86 LEU A N 1
ATOM 674 C CA . LEU A 1 86 ? -8.197 6.426 -10.981 1.00 93.19 86 LEU A CA 1
ATOM 675 C C . LEU A 1 86 ? -8.905 5.067 -11.108 1.00 93.19 86 LEU A C 1
ATOM 677 O O . LEU A 1 86 ? -9.965 4.859 -10.515 1.00 93.19 86 LEU A O 1
ATOM 681 N N . LYS A 1 87 ? -8.305 4.110 -11.825 1.00 92.31 87 LYS A N 1
ATOM 682 C CA . LYS A 1 87 ? -8.871 2.762 -11.986 1.00 92.31 87 LYS A CA 1
ATOM 683 C C . LYS A 1 87 ? -8.998 2.035 -10.645 1.00 92.31 87 LYS A C 1
ATOM 685 O O . LYS A 1 87 ? -10.039 1.451 -10.348 1.00 92.31 87 LYS A O 1
ATOM 690 N N . ASN A 1 88 ? -7.974 2.100 -9.794 1.00 92.00 88 ASN A N 1
ATOM 691 C CA . ASN A 1 88 ? -8.034 1.529 -8.446 1.00 92.00 88 ASN A CA 1
ATOM 692 C C . ASN A 1 88 ? -9.077 2.237 -7.569 1.00 92.00 88 ASN A C 1
ATOM 694 O O . ASN A 1 88 ? -9.786 1.583 -6.804 1.00 92.00 88 ASN A O 1
ATOM 698 N N . HIS A 1 89 ? -9.225 3.555 -7.699 1.00 92.75 89 HIS A N 1
ATOM 699 C CA . HIS A 1 89 ? -10.286 4.302 -7.033 1.00 92.75 89 HIS A CA 1
ATOM 700 C C . HIS A 1 89 ? -11.683 3.821 -7.456 1.00 92.75 89 HIS A C 1
ATOM 702 O O . HIS A 1 89 ? -12.522 3.547 -6.599 1.00 92.75 89 HIS A O 1
ATOM 708 N N . GLN A 1 90 ? -11.918 3.635 -8.755 1.00 93.69 90 GLN A N 1
ATOM 709 C CA . GLN A 1 90 ? -13.185 3.092 -9.251 1.00 93.69 90 GLN A CA 1
ATOM 710 C C . GLN A 1 90 ? -13.466 1.699 -8.682 1.00 93.69 90 GLN A C 1
ATOM 712 O O . GLN A 1 90 ? -14.565 1.433 -8.197 1.00 93.69 90 GLN A O 1
ATOM 717 N N . ARG A 1 91 ? -12.447 0.837 -8.636 1.00 94.31 91 ARG A N 1
ATOM 718 C CA . ARG A 1 91 ? -12.556 -0.499 -8.035 1.00 94.31 91 ARG A CA 1
ATOM 719 C C . ARG A 1 91 ? -12.844 -0.474 -6.538 1.00 94.31 91 ARG A C 1
ATOM 721 O O . ARG A 1 91 ? -13.643 -1.264 -6.052 1.00 94.31 91 ARG A O 1
ATOM 728 N N . THR A 1 92 ? -12.196 0.421 -5.799 1.00 93.00 92 THR A N 1
ATOM 729 C CA . THR A 1 92 ? -12.329 0.511 -4.334 1.00 93.00 92 THR A CA 1
ATOM 730 C C . THR A 1 92 ? -13.659 1.107 -3.892 1.00 93.00 92 THR A C 1
ATOM 732 O O . THR A 1 92 ? -14.230 0.628 -2.917 1.00 93.00 92 THR A O 1
ATOM 735 N N . VAL A 1 93 ? -14.119 2.161 -4.567 1.00 93.19 93 VAL A N 1
ATOM 736 C CA . VAL A 1 93 ? -15.237 2.988 -4.091 1.00 93.19 93 VAL A CA 1
ATOM 737 C C . VAL A 1 93 ? -16.540 2.658 -4.805 1.00 93.19 93 VAL A C 1
ATOM 739 O O . VAL A 1 93 ? -17.595 2.733 -4.184 1.00 93.19 93 VAL A O 1
ATOM 742 N N . HIS A 1 94 ? -16.478 2.293 -6.085 1.00 93.38 94 HIS A N 1
ATOM 743 C CA . HIS A 1 94 ? -17.668 2.229 -6.927 1.00 93.38 94 HIS A CA 1
ATOM 744 C C . HIS A 1 94 ? -18.064 0.802 -7.306 1.00 93.38 94 HIS A C 1
ATOM 746 O O . HIS A 1 94 ? -19.224 0.436 -7.150 1.00 93.38 94 HIS A O 1
ATOM 752 N N . THR A 1 95 ? -17.125 -0.023 -7.779 1.00 92.81 95 THR A N 1
ATOM 753 C CA . THR A 1 95 ? -17.469 -1.358 -8.307 1.00 92.81 95 THR A CA 1
ATOM 754 C C . THR A 1 95 ? -17.220 -2.496 -7.323 1.00 92.81 95 THR A C 1
ATOM 756 O O . THR A 1 95 ? -17.814 -3.562 -7.451 1.00 92.81 95 THR A O 1
ATOM 759 N N . GLY A 1 96 ? -16.312 -2.316 -6.361 1.00 91.12 96 GLY A N 1
ATOM 760 C CA . GLY A 1 96 ? -15.877 -3.387 -5.464 1.00 91.12 96 GLY A CA 1
ATOM 761 C C . GLY A 1 96 ? -15.097 -4.512 -6.159 1.00 91.12 96 GLY A C 1
ATOM 762 O O . GLY A 1 96 ? -14.861 -5.550 -5.540 1.00 91.12 96 GLY A O 1
ATOM 763 N N . GLU A 1 97 ? -14.693 -4.339 -7.423 1.00 93.06 97 GLU A N 1
ATOM 764 C CA . GLU A 1 97 ? -13.966 -5.347 -8.200 1.00 93.06 97 GLU A CA 1
ATOM 765 C C . GLU A 1 97 ? -12.595 -5.637 -7.566 1.00 93.06 97 GLU A C 1
ATOM 767 O O . GLU A 1 97 ? -11.785 -4.737 -7.333 1.00 93.06 97 GLU A O 1
ATOM 772 N N . LYS A 1 98 ? -12.305 -6.920 -7.318 1.00 94.00 98 LYS A N 1
ATOM 773 C CA . LYS A 1 98 ? -11.037 -7.392 -6.740 1.00 94.00 98 LYS A CA 1
ATOM 774 C C . LYS A 1 98 ? -10.409 -8.455 -7.647 1.00 94.00 98 LYS A C 1
ATOM 776 O O . LYS A 1 98 ? -10.680 -9.648 -7.458 1.00 94.00 98 LYS A O 1
ATOM 781 N N . PRO A 1 99 ? -9.617 -8.054 -8.658 1.00 93.31 99 PRO A N 1
ATOM 782 C CA . PRO A 1 99 ? -9.127 -8.974 -9.686 1.00 93.31 99 PRO A CA 1
ATOM 783 C C . PRO A 1 99 ? -8.172 -10.039 -9.143 1.00 93.31 99 PRO A C 1
ATOM 785 O O . PRO A 1 99 ? -8.141 -11.155 -9.647 1.00 93.31 99 PRO A O 1
ATOM 788 N N . TYR A 1 100 ? -7.410 -9.710 -8.102 1.00 95.44 100 TYR A N 1
ATOM 789 C CA . TYR A 1 100 ? -6.302 -10.536 -7.641 1.00 95.44 100 TYR A CA 1
ATOM 790 C C . TYR A 1 100 ? -6.749 -11.445 -6.501 1.00 95.44 100 TYR A C 1
ATOM 792 O O . TYR A 1 100 ? -7.090 -10.955 -5.430 1.00 95.44 100 TYR A O 1
ATOM 800 N N . ALA A 1 101 ? -6.741 -12.760 -6.703 1.00 96.00 101 ALA A N 1
ATOM 801 C CA . ALA A 1 101 ? -7.122 -13.734 -5.681 1.00 96.00 101 ALA A CA 1
ATOM 802 C C . ALA A 1 101 ? -5.895 -14.417 -5.059 1.00 96.00 101 ALA A C 1
ATOM 804 O O . ALA A 1 101 ? -4.920 -14.730 -5.739 1.00 96.00 101 ALA A O 1
ATOM 805 N N . CYS A 1 102 ? -5.955 -14.670 -3.754 1.00 96.50 102 CYS A N 1
ATOM 806 C CA . CYS A 1 102 ? -5.004 -15.523 -3.060 1.00 96.50 102 CYS A CA 1
ATOM 807 C C . CYS A 1 102 ? -5.348 -16.989 -3.318 1.00 96.50 102 CYS A C 1
ATOM 809 O O . CYS A 1 102 ? -6.427 -17.438 -2.936 1.00 96.50 102 CYS A O 1
ATOM 811 N N . GLY A 1 103 ? -4.414 -17.741 -3.902 1.00 95.62 103 GLY A N 1
ATOM 812 C CA . GLY A 1 103 ? -4.607 -19.165 -4.183 1.00 95.62 103 GLY A CA 1
ATOM 813 C C . GLY A 1 103 ? -4.750 -20.029 -2.925 1.00 95.62 103 GLY A C 1
ATOM 814 O O . GLY A 1 103 ? -5.343 -21.095 -2.989 1.00 95.62 103 GLY A O 1
ATOM 815 N N . GLN A 1 104 ? -4.261 -19.562 -1.771 1.00 94.00 104 GLN A N 1
ATOM 816 C CA . GLN A 1 104 ? -4.266 -20.342 -0.529 1.00 94.00 104 GLN A CA 1
ATOM 817 C C . GLN A 1 104 ? -5.530 -20.159 0.323 1.00 94.00 104 GLN A C 1
ATOM 819 O O . GLN A 1 104 ? -5.918 -21.077 1.038 1.00 94.00 104 GLN A O 1
ATOM 824 N N . CYS A 1 105 ? -6.171 -18.986 0.293 1.00 95.19 105 CYS A N 1
ATOM 825 C CA . CYS A 1 105 ? -7.363 -18.722 1.114 1.00 95.19 105 CYS A CA 1
ATOM 826 C C . CYS A 1 105 ? -8.536 -18.083 0.361 1.00 95.19 105 CYS A C 1
ATOM 828 O O . CYS A 1 105 ? -9.516 -17.680 0.985 1.00 95.19 105 CYS A O 1
ATOM 830 N 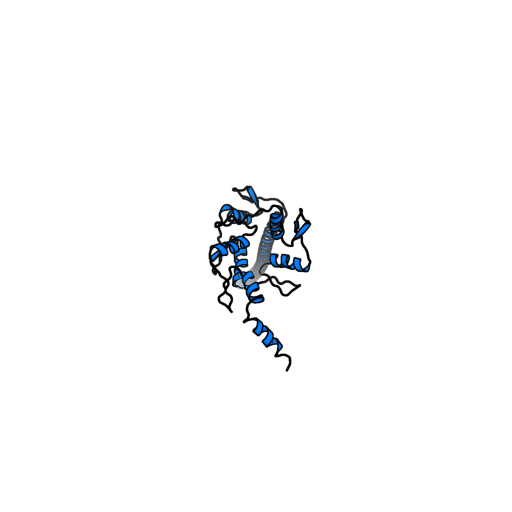N . GLY A 1 106 ? -8.431 -17.916 -0.960 1.00 93.50 106 GLY A N 1
ATOM 831 C CA . GLY A 1 106 ? -9.479 -17.339 -1.807 1.00 93.50 106 GLY A CA 1
ATOM 832 C C . GLY A 1 106 ? -9.728 -15.839 -1.609 1.00 93.50 106 GLY A C 1
ATOM 833 O O . GLY A 1 106 ? -10.534 -15.252 -2.331 1.00 93.50 106 GLY A O 1
ATOM 834 N N . LYS A 1 107 ? -9.047 -15.176 -0.660 1.00 95.25 107 LYS A N 1
ATOM 835 C CA . LYS A 1 107 ? -9.210 -13.733 -0.423 1.00 95.25 107 LYS A CA 1
ATOM 836 C C . LYS A 1 107 ? -8.805 -12.930 -1.652 1.00 95.25 107 LYS A C 1
ATOM 838 O O . LYS A 1 107 ? -7.766 -13.189 -2.251 1.00 95.25 107 LYS A O 1
ATOM 843 N N . ARG A 1 108 ? -9.616 -11.927 -1.993 1.00 95.06 108 ARG A N 1
ATOM 844 C CA . ARG A 1 108 ? -9.430 -11.099 -3.189 1.00 95.06 108 ARG A CA 1
ATOM 845 C C . ARG A 1 108 ? -8.961 -9.687 -2.842 1.00 95.06 108 ARG A C 1
ATOM 847 O O . ARG A 1 108 ? -9.371 -9.127 -1.824 1.00 95.06 108 ARG A O 1
ATOM 854 N N . PHE A 1 109 ? -8.146 -9.112 -3.720 1.00 95.06 109 PHE A N 1
ATOM 855 C CA . PHE A 1 109 ? -7.465 -7.826 -3.590 1.00 95.06 109 PHE A CA 1
ATOM 856 C C . PHE A 1 109 ? -7.592 -6.996 -4.870 1.00 95.06 109 PHE A C 1
ATOM 858 O O . PHE A 1 109 ? -7.821 -7.524 -5.960 1.00 95.06 109 PHE A O 1
ATOM 865 N N . ILE A 1 110 ? -7.449 -5.680 -4.719 1.00 93.25 110 ILE A N 1
ATOM 866 C CA . ILE A 1 110 ? -7.591 -4.712 -5.815 1.00 93.25 110 ILE A CA 1
ATOM 867 C C . ILE A 1 110 ? -6.263 -4.524 -6.538 1.00 93.25 110 ILE A C 1
ATOM 869 O O . ILE A 1 110 ? -6.257 -4.458 -7.765 1.00 93.25 110 ILE A O 1
ATOM 873 N N . GLY A 1 111 ? -5.151 -4.483 -5.797 1.00 91.31 111 GLY A N 1
ATOM 874 C CA . GLY A 1 111 ? -3.804 -4.426 -6.346 1.00 91.31 111 GLY A CA 1
ATOM 875 C C . GLY A 1 111 ? -3.021 -5.727 -6.159 1.00 91.31 111 GLY A C 1
ATOM 876 O O . GLY A 1 111 ? -3.174 -6.444 -5.169 1.00 91.31 111 GLY A O 1
ATOM 877 N N . MET A 1 112 ? -2.097 -5.986 -7.086 1.00 91.75 112 MET A N 1
ATOM 878 C CA . MET A 1 112 ? -1.138 -7.091 -6.979 1.00 91.75 112 MET A CA 1
ATOM 879 C C . MET A 1 112 ? -0.200 -6.923 -5.769 1.00 91.75 112 MET A C 1
ATOM 881 O O . MET A 1 112 ? 0.150 -7.897 -5.106 1.00 91.75 112 MET A O 1
ATOM 885 N N . GLY A 1 113 ? 0.177 -5.681 -5.435 1.00 91.56 113 GLY A N 1
ATOM 886 C CA . GLY A 1 113 ? 0.994 -5.376 -4.253 1.00 91.56 113 GLY A CA 1
ATOM 887 C C . GLY A 1 113 ? 0.303 -5.728 -2.930 1.00 91.56 113 GLY A C 1
ATOM 888 O O . GLY A 1 113 ? 0.956 -6.229 -2.009 1.00 91.56 113 GLY A O 1
ATOM 889 N N . ASP A 1 114 ? -1.019 -5.549 -2.856 1.00 93.31 114 ASP A N 1
ATOM 890 C CA . ASP A 1 114 ? -1.822 -5.940 -1.693 1.00 93.31 114 ASP A CA 1
ATOM 891 C C . ASP A 1 114 ? -1.847 -7.460 -1.542 1.00 93.31 114 ASP A C 1
ATOM 893 O O . ASP A 1 114 ? -1.625 -7.976 -0.447 1.00 93.31 114 ASP A O 1
ATOM 897 N N . LEU A 1 115 ? -2.044 -8.182 -2.653 1.00 95.75 115 LEU A N 1
ATOM 898 C CA . LEU A 1 115 ? -1.990 -9.642 -2.676 1.00 95.75 115 LEU A CA 1
ATOM 899 C C . LEU A 1 115 ? -0.604 -10.154 -2.249 1.00 95.75 115 LEU A C 1
ATOM 901 O O . LEU A 1 115 ? -0.511 -11.038 -1.399 1.00 95.75 115 LEU A O 1
ATOM 905 N N . LYS A 1 116 ? 0.482 -9.570 -2.771 1.00 94.81 116 LYS A N 1
ATOM 906 C CA . LYS A 1 116 ? 1.857 -9.926 -2.374 1.00 94.81 116 LYS A CA 1
ATOM 907 C C . LYS A 1 116 ? 2.093 -9.695 -0.881 1.00 94.81 116 LYS A C 1
ATOM 909 O O . LYS A 1 116 ? 2.653 -10.547 -0.198 1.00 94.81 116 LYS A O 1
ATOM 914 N N . THR A 1 117 ? 1.633 -8.562 -0.356 1.00 94.94 117 THR A N 1
ATOM 915 C CA . THR A 1 117 ? 1.735 -8.259 1.078 1.00 94.94 117 THR A CA 1
ATOM 916 C C . THR A 1 117 ? 0.889 -9.220 1.911 1.00 94.94 117 THR A C 1
ATOM 918 O O . THR A 1 117 ? 1.314 -9.640 2.986 1.00 94.94 117 THR A O 1
ATOM 921 N N . HIS A 1 118 ? -0.287 -9.605 1.418 1.00 95.50 118 HIS A N 1
ATOM 922 C CA . HIS A 1 118 ? -1.147 -10.589 2.060 1.00 95.50 118 HIS A CA 1
ATOM 923 C C . HIS A 1 118 ? -0.509 -11.980 2.119 1.00 95.50 118 HIS A C 1
ATOM 925 O O . HIS A 1 118 ? -0.596 -12.622 3.165 1.00 95.50 118 HIS A O 1
ATOM 931 N N . TYR A 1 119 ? 0.182 -12.421 1.062 1.00 95.62 119 TYR A N 1
ATOM 932 C CA . TYR A 1 119 ? 0.877 -13.714 1.047 1.00 95.62 119 TYR A CA 1
ATOM 933 C C . TYR A 1 119 ? 1.874 -13.877 2.200 1.00 95.62 119 TYR A C 1
ATOM 935 O O . TYR A 1 119 ? 2.063 -14.990 2.687 1.00 95.62 119 TYR A O 1
ATOM 943 N N . ARG A 1 120 ? 2.422 -12.778 2.732 1.00 95.62 120 ARG A N 1
ATOM 944 C CA . ARG A 1 120 ? 3.287 -12.800 3.923 1.00 95.62 120 ARG A CA 1
ATOM 945 C C . ARG A 1 120 ? 2.609 -13.356 5.177 1.00 95.62 120 ARG A C 1
ATOM 947 O O . ARG A 1 120 ? 3.287 -13.796 6.097 1.00 95.62 120 ARG A O 1
ATOM 954 N N . ILE A 1 121 ? 1.276 -13.343 5.239 1.00 94.75 121 ILE A N 1
ATOM 955 C CA . ILE A 1 121 ? 0.519 -13.973 6.332 1.00 94.75 121 ILE A CA 1
ATOM 956 C C . ILE A 1 121 ? 0.641 -15.497 6.258 1.00 94.75 121 ILE A C 1
ATOM 958 O O . ILE A 1 121 ? 0.686 -16.149 7.296 1.00 94.75 121 ILE A O 1
ATOM 962 N N . HIS A 1 122 ? 0.708 -16.052 5.049 1.00 94.81 122 HIS A N 1
ATOM 963 C CA . HIS A 1 122 ? 0.837 -17.487 4.835 1.00 94.81 122 HIS A CA 1
ATOM 964 C C . HIS A 1 122 ? 2.277 -17.971 4.982 1.00 94.81 122 HIS A C 1
ATOM 966 O O . HIS A 1 122 ? 2.512 -19.007 5.593 1.00 94.81 122 HIS A O 1
ATOM 972 N N . THR A 1 123 ? 3.237 -17.209 4.460 1.00 93.69 123 THR A N 1
ATOM 973 C CA . THR A 1 123 ? 4.662 -17.564 4.540 1.00 93.69 123 THR A CA 1
ATOM 974 C C . THR A 1 123 ? 5.292 -17.209 5.886 1.00 93.69 123 THR A C 1
ATOM 976 O O . THR A 1 123 ? 6.368 -17.695 6.212 1.00 93.69 123 THR A O 1
ATOM 979 N N . GLY A 1 124 ? 4.658 -16.328 6.666 1.00 93.38 124 GLY A N 1
ATOM 980 C CA . GLY A 1 124 ? 5.225 -15.790 7.902 1.00 93.38 124 GLY A CA 1
ATOM 981 C C . GLY A 1 124 ? 6.345 -14.764 7.683 1.00 93.38 124 GLY A C 1
ATOM 982 O O . GLY A 1 124 ? 6.959 -14.325 8.657 1.00 93.38 124 GLY A O 1
ATOM 983 N N . GLU A 1 125 ? 6.605 -14.355 6.437 1.00 95.00 125 GLU A N 1
ATOM 984 C CA . GLU A 1 125 ? 7.675 -13.423 6.083 1.00 95.00 125 GLU A CA 1
ATOM 985 C C . GLU A 1 125 ? 7.480 -12.054 6.763 1.00 95.00 125 GLU A C 1
ATOM 987 O O . GLU A 1 125 ? 6.437 -11.397 6.652 1.00 95.00 125 GLU A O 1
ATOM 992 N N . LYS A 1 126 ? 8.519 -11.586 7.463 1.00 94.88 126 LYS A N 1
ATOM 993 C CA . LYS A 1 126 ? 8.531 -10.293 8.162 1.00 94.88 126 LYS A CA 1
ATOM 994 C C . LYS A 1 126 ? 9.802 -9.508 7.832 1.00 94.88 126 LYS A C 1
ATOM 996 O O . LYS A 1 126 ? 10.712 -9.467 8.659 1.00 94.88 126 LYS A O 1
ATOM 1001 N N . PRO A 1 127 ? 9.870 -8.875 6.646 1.00 94.50 127 PRO A N 1
ATOM 1002 C CA . PRO A 1 127 ? 11.106 -8.261 6.148 1.00 94.50 127 PRO A CA 1
ATOM 1003 C C . PRO A 1 127 ? 11.583 -7.064 6.971 1.00 94.50 127 PRO A C 1
ATOM 1005 O O . PRO A 1 127 ? 12.750 -6.694 6.923 1.00 94.50 127 PRO A O 1
ATOM 1008 N N . TYR A 1 128 ? 10.676 -6.420 7.706 1.00 96.69 128 TYR A N 1
ATOM 1009 C CA . TYR A 1 128 ? 10.952 -5.146 8.352 1.00 96.69 128 TYR A CA 1
ATOM 1010 C C . TYR A 1 128 ? 11.316 -5.371 9.815 1.00 96.69 128 TYR A C 1
ATOM 1012 O O . TYR A 1 128 ? 10.443 -5.586 10.659 1.00 96.69 128 TYR A O 1
ATOM 1020 N N . ARG A 1 129 ? 12.611 -5.323 10.122 1.00 96.06 129 ARG A N 1
ATOM 1021 C CA . ARG A 1 129 ? 13.140 -5.490 11.477 1.00 96.06 129 ARG A CA 1
ATOM 1022 C C . ARG A 1 129 ? 13.290 -4.145 12.186 1.00 96.06 129 ARG A C 1
ATOM 1024 O O . ARG A 1 129 ? 13.701 -3.157 11.589 1.00 96.06 129 ARG A O 1
ATOM 1031 N N . CYS A 1 130 ? 12.948 -4.107 13.470 1.00 96.25 130 CYS A N 1
ATOM 1032 C CA . CYS A 1 130 ? 13.298 -2.984 14.329 1.00 96.25 130 CYS A CA 1
ATOM 1033 C C . CYS A 1 130 ? 14.781 -3.060 14.705 1.00 96.25 130 CYS A C 1
ATOM 1035 O O . CYS A 1 130 ? 15.259 -4.116 15.094 1.00 96.25 130 CYS A O 1
ATOM 1037 N N . GLU A 1 131 ? 15.509 -1.951 14.618 1.00 95.38 131 GLU A N 1
ATOM 1038 C CA . GLU A 1 131 ? 16.916 -1.908 15.052 1.00 95.38 131 GLU A CA 1
ATOM 1039 C C . GLU A 1 131 ? 17.044 -1.758 16.574 1.00 95.38 131 GLU A C 1
ATOM 1041 O O . GLU A 1 131 ? 18.042 -2.159 17.155 1.00 95.38 131 GLU A O 1
ATOM 1046 N N . LEU A 1 132 ? 16.007 -1.230 17.231 1.00 94.19 132 LEU A N 1
ATOM 1047 C CA . LEU A 1 132 ? 15.990 -0.970 18.673 1.00 94.19 132 LEU A CA 1
ATOM 1048 C C . LEU A 1 132 ? 15.500 -2.172 19.497 1.00 94.19 132 LEU A C 1
ATOM 1050 O O . LEU A 1 132 ? 15.600 -2.170 20.719 1.00 94.19 132 LEU A O 1
ATOM 1054 N N . CYS A 1 133 ? 14.925 -3.197 18.859 1.00 94.81 133 CYS A N 1
ATOM 1055 C CA . CYS A 1 133 ? 14.519 -4.428 19.539 1.00 94.81 133 CYS A CA 1
ATOM 1056 C C . CYS A 1 133 ? 14.436 -5.616 18.571 1.00 94.81 133 CYS A C 1
ATOM 1058 O O . CYS A 1 133 ? 14.568 -5.468 17.365 1.00 94.81 133 CYS A O 1
ATOM 1060 N N . THR A 1 134 ? 14.147 -6.817 19.067 1.00 93.50 134 THR A N 1
ATOM 1061 C CA . THR A 1 134 ? 14.104 -8.041 18.243 1.00 93.50 134 THR A CA 1
ATOM 1062 C C . THR A 1 134 ? 12.837 -8.194 17.390 1.00 93.50 134 THR A C 1
ATOM 1064 O O . THR A 1 134 ? 12.692 -9.182 16.670 1.00 93.50 134 THR A O 1
ATOM 1067 N N . LYS A 1 135 ? 11.893 -7.243 17.447 1.00 94.81 135 LYS A N 1
ATOM 1068 C CA . LYS A 1 135 ? 10.603 -7.366 16.752 1.00 94.81 135 LYS A CA 1
ATOM 1069 C C . LYS A 1 135 ? 10.731 -7.145 15.246 1.00 94.81 135 LYS A C 1
ATOM 1071 O O . LYS A 1 135 ? 11.355 -6.190 14.785 1.00 94.81 135 LYS A O 1
ATOM 1076 N N . THR A 1 136 ? 10.045 -8.000 14.492 1.00 96.25 136 THR A N 1
ATOM 1077 C CA . THR A 1 136 ? 9.929 -7.931 13.033 1.00 96.25 136 THR A CA 1
ATOM 1078 C C . THR A 1 136 ? 8.473 -7.770 12.600 1.00 96.25 136 THR A C 1
ATOM 1080 O O . THR A 1 136 ? 7.537 -8.207 13.280 1.00 96.25 136 THR A O 1
ATOM 1083 N N . PHE A 1 137 ? 8.275 -7.124 11.453 1.00 95.69 137 PHE A N 1
ATOM 1084 C CA . PHE A 1 137 ? 6.975 -6.749 10.908 1.00 95.69 137 PHE A CA 1
ATOM 1085 C C . PHE A 1 137 ? 6.878 -7.141 9.433 1.00 95.69 137 PHE A C 1
ATOM 1087 O O . PHE A 1 137 ? 7.855 -7.102 8.689 1.00 95.69 137 PHE A O 1
ATOM 1094 N N . SER A 1 138 ? 5.672 -7.493 8.990 1.00 94.38 138 SER A N 1
ATOM 1095 C CA . SER A 1 138 ? 5.378 -7.828 7.589 1.00 94.38 138 SER A CA 1
ATOM 1096 C C . SER A 1 138 ? 5.170 -6.601 6.697 1.00 94.38 138 SER A C 1
ATOM 1098 O O . SER A 1 138 ? 5.138 -6.729 5.473 1.00 94.38 138 SER A O 1
ATOM 1100 N N . GLN A 1 139 ? 5.036 -5.410 7.291 1.00 94.62 139 GLN A N 1
ATOM 1101 C CA . GLN A 1 139 ? 4.814 -4.144 6.591 1.00 94.62 139 GLN A CA 1
ATOM 1102 C C . GLN A 1 139 ? 5.649 -3.013 7.202 1.00 94.62 139 GLN A C 1
ATOM 1104 O O . GLN A 1 139 ? 5.743 -2.903 8.427 1.00 94.62 139 GLN A O 1
ATOM 1109 N N . ALA A 1 140 ? 6.184 -2.136 6.350 1.00 94.75 140 ALA A N 1
ATOM 1110 C CA . ALA A 1 140 ? 7.014 -1.003 6.761 1.00 94.75 140 ALA A CA 1
ATOM 1111 C C . ALA A 1 140 ? 6.257 -0.013 7.661 1.00 94.75 140 ALA A C 1
ATOM 1113 O O . ALA A 1 140 ? 6.770 0.389 8.699 1.00 94.75 140 ALA A O 1
ATOM 1114 N N . GLY A 1 141 ? 5.003 0.321 7.329 1.00 93.50 141 GLY A N 1
ATOM 1115 C CA . GLY A 1 141 ? 4.198 1.251 8.131 1.00 93.50 141 GLY A CA 1
ATOM 1116 C C . GLY A 1 141 ? 3.980 0.775 9.573 1.00 93.50 141 GLY A C 1
ATOM 1117 O O . GLY A 1 141 ? 3.999 1.580 10.503 1.00 93.50 141 GLY A O 1
ATOM 1118 N N . HIS A 1 142 ? 3.857 -0.541 9.784 1.00 95.25 142 HIS A N 1
ATOM 1119 C CA . HIS A 1 142 ? 3.779 -1.117 11.128 1.00 95.25 142 HIS A CA 1
ATOM 1120 C C . HIS A 1 142 ? 5.094 -0.962 11.896 1.00 95.25 142 HIS A C 1
ATOM 1122 O O . HIS A 1 142 ? 5.055 -0.657 13.087 1.00 95.25 142 HIS A O 1
ATOM 1128 N N . LEU A 1 143 ? 6.241 -1.116 11.226 1.00 96.31 143 LEU A N 1
ATOM 1129 C CA . LEU A 1 143 ? 7.543 -0.835 11.828 1.00 96.31 143 LEU A CA 1
ATOM 1130 C C . LEU A 1 143 ? 7.673 0.652 12.193 1.00 96.31 143 LEU A C 1
ATOM 1132 O O . LEU A 1 143 ? 8.101 0.958 13.302 1.00 96.31 143 LEU A O 1
ATOM 1136 N N . THR A 1 144 ? 7.261 1.575 11.321 1.00 95.25 144 THR A N 1
ATOM 1137 C CA . THR A 1 144 ? 7.303 3.021 11.606 1.00 95.25 144 THR A CA 1
ATOM 1138 C C . THR A 1 144 ? 6.470 3.375 12.836 1.00 95.25 144 THR A C 1
ATOM 1140 O O . THR A 1 144 ? 6.956 4.038 13.748 1.00 95.25 144 THR A O 1
ATOM 1143 N N . ILE A 1 145 ? 5.233 2.874 12.915 1.00 95.31 145 ILE A N 1
ATOM 1144 C CA . ILE A 1 145 ? 4.370 3.068 14.089 1.00 95.31 145 ILE A CA 1
ATOM 1145 C C . ILE A 1 145 ? 4.993 2.433 15.336 1.00 95.31 145 ILE A C 1
ATOM 1147 O O . ILE A 1 145 ? 4.949 3.021 16.413 1.00 95.31 145 ILE A O 1
ATOM 1151 N N . HIS A 1 146 ? 5.592 1.249 15.204 1.00 95.62 146 HIS A N 1
ATOM 1152 C CA . HIS A 1 146 ? 6.282 0.590 16.305 1.00 95.62 146 HIS A CA 1
ATOM 1153 C C . HIS A 1 146 ? 7.476 1.409 16.814 1.00 95.62 146 HIS A C 1
ATOM 1155 O O . HIS A 1 146 ? 7.641 1.528 18.027 1.00 95.62 146 HIS A O 1
ATOM 1161 N N . LYS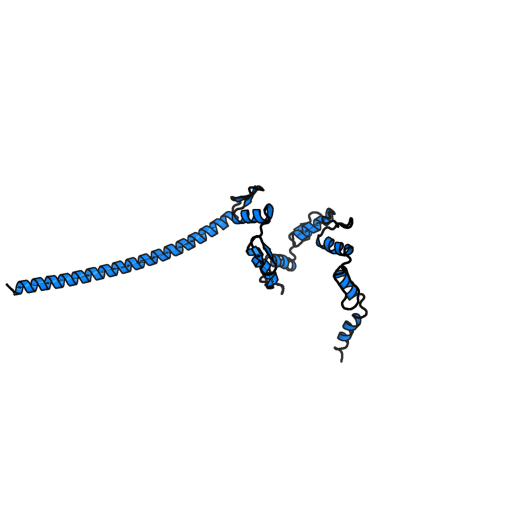 A 1 147 ? 8.269 2.013 15.916 1.00 95.62 147 LYS A N 1
ATOM 1162 C CA . LYS A 1 147 ? 9.412 2.866 16.281 1.00 95.62 147 LYS A CA 1
ATOM 1163 C C . LYS A 1 147 ? 8.987 4.037 17.180 1.00 95.62 147 LYS A C 1
ATOM 1165 O O . LYS A 1 147 ? 9.722 4.366 18.107 1.00 95.62 147 LYS A O 1
ATOM 1170 N N . ARG A 1 148 ? 7.766 4.567 17.019 1.00 95.50 148 ARG A N 1
ATOM 1171 C CA . ARG A 1 148 ? 7.207 5.615 17.900 1.00 95.50 148 ARG A CA 1
ATOM 1172 C C . ARG A 1 148 ? 7.087 5.209 19.368 1.00 95.50 148 ARG A C 1
ATOM 1174 O O . ARG A 1 148 ? 7.046 6.067 20.240 1.00 95.50 148 ARG A O 1
ATOM 1181 N N . MET A 1 149 ? 7.017 3.912 19.666 1.00 93.56 149 MET A N 1
ATOM 1182 C CA . MET A 1 149 ? 7.001 3.444 21.054 1.00 93.56 149 MET A CA 1
ATOM 1183 C C . MET A 1 149 ? 8.364 3.594 21.731 1.00 93.56 149 MET A C 1
ATOM 1185 O O . MET A 1 149 ? 8.403 3.765 22.942 1.00 93.56 149 MET A O 1
ATOM 1189 N N . HIS A 1 150 ? 9.455 3.525 20.962 1.00 94.19 150 HIS A N 1
ATOM 1190 C CA . HIS A 1 150 ? 10.809 3.732 21.481 1.00 94.19 150 HIS A CA 1
ATOM 1191 C C . HIS A 1 150 ? 11.119 5.217 21.638 1.00 94.19 150 HIS A C 1
ATOM 1193 O O . HIS A 1 150 ? 11.716 5.615 22.627 1.00 94.19 150 HIS A O 1
ATOM 1199 N N . THR A 1 151 ? 10.678 6.045 20.688 1.00 93.44 151 THR A N 1
ATOM 1200 C CA . THR A 1 151 ? 10.910 7.498 20.729 1.00 93.44 151 THR A CA 1
ATOM 1201 C C . THR A 1 151 ? 9.922 8.247 21.625 1.00 93.44 151 THR A C 1
ATOM 1203 O O . THR A 1 151 ? 10.143 9.408 21.948 1.00 93.44 151 THR A O 1
ATOM 1206 N N . GLY A 1 152 ? 8.798 7.622 21.988 1.00 92.88 152 GLY A N 1
ATOM 1207 C CA . GLY A 1 152 ? 7.701 8.279 22.701 1.00 92.88 152 GLY A CA 1
ATOM 1208 C C . GLY A 1 152 ? 6.867 9.232 21.834 1.00 92.88 152 GLY A C 1
ATOM 1209 O O . GLY A 1 152 ? 5.961 9.888 22.351 1.00 92.88 152 GLY A O 1
ATOM 1210 N N . GLU A 1 153 ? 7.123 9.304 20.523 1.00 94.88 153 GLU A N 1
ATOM 1211 C CA . GLU A 1 153 ? 6.437 10.220 19.612 1.00 94.88 153 GLU A CA 1
ATOM 1212 C C . GLU A 1 153 ? 4.927 9.928 19.555 1.00 94.88 153 GLU A C 1
ATOM 1214 O O . GLU A 1 153 ? 4.471 8.830 19.218 1.00 94.88 153 GLU A O 1
ATOM 1219 N N . ARG A 1 154 ? 4.114 10.947 19.844 1.00 95.06 154 ARG A N 1
ATOM 1220 C CA . ARG A 1 154 ? 2.649 10.877 19.771 1.00 95.06 154 ARG A CA 1
ATOM 1221 C C . ARG A 1 154 ? 2.116 12.035 18.929 1.00 95.06 154 ARG A C 1
ATOM 1223 O O . ARG A 1 154 ? 1.742 13.068 19.493 1.00 95.06 154 ARG A O 1
ATOM 1230 N N . PRO A 1 155 ? 2.092 11.898 17.592 1.00 94.38 155 PRO A N 1
ATOM 1231 C CA . PRO A 1 155 ? 1.754 13.005 16.695 1.00 94.38 155 PRO A CA 1
ATOM 1232 C C . PRO A 1 155 ? 0.305 13.475 16.825 1.00 94.38 155 PRO A C 1
ATOM 1234 O O . PRO A 1 155 ? 0.005 14.634 16.569 1.00 94.38 155 PRO A O 1
ATOM 1237 N N . TYR A 1 156 ? -0.598 12.586 17.239 1.00 96.81 156 TYR A N 1
ATOM 1238 C CA . TYR A 1 156 ? -2.035 12.828 17.174 1.00 96.81 156 TYR A CA 1
ATOM 1239 C C . TYR A 1 156 ? -2.572 13.245 18.543 1.00 96.81 156 TYR A C 1
ATOM 1241 O O . TYR A 1 156 ? -2.653 12.413 19.444 1.00 96.81 156 TYR A O 1
ATOM 1249 N N . GLY A 1 157 ? -2.922 14.520 18.711 1.00 95.50 157 GLY A N 1
ATOM 1250 C CA . GLY A 1 157 ? -3.499 15.063 19.945 1.00 95.50 157 GLY A CA 1
ATOM 1251 C C . GLY A 1 157 ? -5.021 15.194 19.885 1.00 95.50 157 GLY A C 1
ATOM 1252 O O . GLY A 1 157 ? -5.575 15.532 18.844 1.00 95.50 157 GLY A O 1
ATOM 1253 N N . CYS A 1 158 ? -5.692 14.940 21.007 1.00 96.56 158 CYS A N 1
ATOM 1254 C CA . CYS A 1 158 ? -7.099 15.268 21.207 1.00 96.56 158 CYS A CA 1
ATOM 1255 C C . CYS A 1 158 ? -7.230 16.742 21.591 1.00 96.56 158 CYS A C 1
ATOM 1257 O O . CYS A 1 158 ? -6.653 17.155 22.596 1.00 96.56 158 CYS A O 1
ATOM 1259 N N . GLY A 1 159 ? -7.990 17.516 20.814 1.00 95.12 159 GLY A N 1
ATOM 1260 C CA . GLY A 1 159 ? -8.221 18.937 21.092 1.00 95.12 159 GLY A CA 1
ATOM 1261 C C . GLY A 1 159 ? -9.023 19.190 22.372 1.00 95.12 159 GLY A C 1
ATOM 1262 O O . GLY A 1 159 ? -8.833 20.217 23.005 1.00 95.12 159 GLY A O 1
ATOM 1263 N N . GLU A 1 160 ? -9.865 18.241 22.789 1.00 93.94 160 GLU A N 1
ATOM 1264 C CA . GLU A 1 160 ? -10.767 18.424 23.934 1.00 93.94 160 GLU A CA 1
ATOM 1265 C C . GLU A 1 160 ? -10.109 18.132 25.288 1.00 93.94 160 GLU A C 1
ATOM 1267 O O . GLU A 1 160 ? -10.417 18.783 26.278 1.00 93.94 160 GLU A O 1
ATOM 1272 N N . CYS A 1 161 ? -9.196 17.155 25.361 1.00 95.25 161 CYS A N 1
ATOM 1273 C CA . CYS A 1 161 ? -8.564 16.763 26.630 1.00 95.25 161 CYS A CA 1
ATOM 1274 C C . CYS A 1 161 ? -7.032 16.695 26.593 1.00 95.25 161 CYS A C 1
ATOM 1276 O O . CYS A 1 161 ? -6.412 16.200 27.534 1.00 95.25 161 CYS A O 1
ATOM 1278 N N . GLY A 1 162 ? -6.402 17.104 25.490 1.00 93.19 162 GLY A N 1
ATOM 1279 C CA . GLY A 1 162 ? -4.944 17.122 25.334 1.00 93.19 162 GLY A CA 1
ATOM 1280 C C . GLY A 1 162 ? -4.274 15.744 25.234 1.00 93.19 162 GLY A C 1
ATOM 1281 O O . GLY A 1 162 ? -3.065 15.663 25.005 1.00 93.19 162 GLY A O 1
ATOM 1282 N N . LYS A 1 163 ? -5.018 14.634 25.369 1.00 95.75 163 LYS A N 1
ATOM 1283 C CA . LYS A 1 163 ? -4.454 13.277 25.279 1.00 95.75 163 LYS A CA 1
ATOM 1284 C C . LYS A 1 163 ? -3.843 13.024 23.905 1.00 95.75 163 LYS A C 1
ATOM 1286 O O . LYS A 1 163 ? -4.468 13.278 22.878 1.00 95.75 163 LYS A O 1
ATOM 1291 N N . ARG A 1 164 ? -2.631 12.460 23.887 1.00 95.88 164 ARG A N 1
ATOM 1292 C CA . ARG A 1 164 ? -1.873 12.189 22.657 1.00 95.88 164 ARG A CA 1
ATOM 1293 C C . ARG A 1 164 ? -1.751 10.699 22.351 1.00 95.88 164 ARG A C 1
ATOM 1295 O O . ARG A 1 164 ? -1.564 9.879 23.255 1.00 95.88 164 ARG A O 1
ATOM 1302 N N . PHE A 1 165 ? -1.769 10.366 21.065 1.00 95.31 165 PHE A N 1
ATOM 1303 C CA . PHE A 1 165 ? -1.781 9.012 20.520 1.00 95.31 165 PHE A CA 1
ATOM 1304 C C . PHE A 1 165 ? -0.703 8.828 19.446 1.00 95.31 165 PHE A C 1
ATOM 1306 O O . PHE A 1 165 ? -0.317 9.762 18.744 1.00 95.31 165 PHE A O 1
ATOM 1313 N N . THR A 1 166 ? -0.236 7.589 19.294 1.00 94.38 166 THR A N 1
ATOM 1314 C CA . THR A 1 166 ? 0.772 7.196 18.294 1.00 94.38 166 THR A CA 1
ATOM 1315 C C . THR A 1 166 ? 0.180 6.972 16.898 1.00 94.38 166 THR A C 1
ATOM 1317 O O . THR A 1 166 ? 0.917 6.991 15.911 1.00 94.38 166 THR A O 1
ATOM 1320 N N . VAL A 1 167 ? -1.141 6.768 16.801 1.00 94.75 167 VAL A N 1
ATOM 1321 C CA . VAL A 1 167 ? -1.878 6.479 15.558 1.00 94.75 167 VAL A CA 1
ATOM 1322 C C . VAL A 1 167 ? -3.202 7.249 15.533 1.00 94.75 167 VAL A C 1
ATOM 1324 O O . VAL A 1 167 ? -3.900 7.311 16.545 1.00 94.75 167 VAL A O 1
ATOM 1327 N N . ALA A 1 168 ? -3.576 7.781 14.366 1.00 94.69 168 ALA A N 1
ATOM 1328 C CA . ALA A 1 168 ? -4.797 8.567 14.168 1.00 94.69 168 ALA A CA 1
ATOM 1329 C C . ALA A 1 168 ? -6.092 7.795 14.482 1.00 94.69 168 ALA A C 1
ATOM 1331 O O . ALA A 1 168 ? -7.028 8.356 15.043 1.00 94.69 168 ALA A O 1
ATOM 1332 N N . SER A 1 169 ? -6.155 6.497 14.169 1.00 92.38 169 SER A N 1
ATOM 1333 C CA . SER A 1 169 ? -7.333 5.666 14.464 1.00 92.38 169 SER A CA 1
ATOM 1334 C C . SER A 1 169 ? -7.606 5.541 15.966 1.00 92.38 169 SER A C 1
ATOM 1336 O O . SER A 1 169 ? -8.764 5.513 16.378 1.00 92.38 169 SER A O 1
ATOM 1338 N N . SER A 1 170 ? -6.554 5.518 16.789 1.00 94.06 170 SER A N 1
ATOM 1339 C CA . SER A 1 170 ? -6.673 5.529 18.249 1.00 94.06 170 SER A CA 1
ATOM 1340 C C . SER A 1 170 ? -7.229 6.857 18.758 1.00 94.06 170 SER A C 1
ATOM 1342 O O . SER A 1 170 ? -8.070 6.843 19.652 1.00 94.06 170 SER A O 1
ATOM 1344 N N . LEU A 1 171 ? -6.810 7.983 18.163 1.00 95.50 171 LEU A N 1
ATOM 1345 C CA . LEU A 1 171 ? -7.384 9.297 18.460 1.00 95.50 171 LEU A CA 1
ATOM 1346 C C . LEU A 1 171 ? -8.869 9.348 18.073 1.00 95.50 171 LEU A C 1
ATOM 1348 O O . LEU A 1 171 ? -9.691 9.697 18.912 1.00 95.50 171 LEU A O 1
ATOM 1352 N N . LYS A 1 172 ? -9.226 8.924 16.854 1.00 93.25 172 LYS A N 1
ATOM 1353 C CA . LYS A 1 172 ? -10.625 8.905 16.392 1.00 93.25 172 LYS A CA 1
ATOM 1354 C C . LYS A 1 172 ? -11.520 8.078 17.315 1.00 93.25 172 LYS A C 1
ATOM 1356 O O . LYS A 1 172 ? -12.600 8.512 17.691 1.00 93.25 172 LYS A O 1
ATOM 1361 N N . LEU A 1 173 ? -11.057 6.894 17.717 1.00 92.12 173 LEU A N 1
ATOM 1362 C CA . LEU A 1 173 ? -11.788 6.060 18.668 1.00 92.12 173 LEU A CA 1
ATOM 1363 C C . LEU A 1 173 ? -11.920 6.732 20.042 1.00 92.12 173 LEU A C 1
ATOM 1365 O O . LEU A 1 173 ? -12.953 6.605 20.692 1.00 92.12 173 LEU A O 1
ATOM 1369 N N . HIS A 1 174 ? -10.874 7.415 20.501 1.00 93.69 174 HIS A N 1
ATOM 1370 C CA . HIS A 1 174 ? -10.922 8.156 21.753 1.00 93.69 174 HIS A CA 1
ATOM 1371 C C . HIS A 1 174 ? -11.907 9.331 21.693 1.00 93.69 174 HIS A C 1
ATOM 1373 O O . HIS A 1 174 ? -12.612 9.552 22.672 1.00 93.69 174 HIS A O 1
ATOM 1379 N N . GLN A 1 175 ? -12.032 10.030 20.566 1.00 93.38 175 GLN A N 1
ATOM 1380 C CA . GLN A 1 175 ? -13.003 11.121 20.416 1.00 93.38 175 GLN A CA 1
ATOM 1381 C C . GLN A 1 175 ? -14.450 10.653 20.637 1.00 93.38 175 GLN A C 1
ATOM 1383 O O . GLN A 1 175 ? -15.227 11.369 21.258 1.00 93.38 175 GLN A O 1
ATOM 1388 N N . LEU A 1 176 ? -14.783 9.402 20.285 1.00 92.06 176 LEU A N 1
ATOM 1389 C CA . LEU A 1 176 ? -16.100 8.817 20.594 1.00 92.06 176 LEU A CA 1
ATOM 1390 C C . LEU A 1 176 ? -16.396 8.735 22.104 1.00 92.06 176 LEU A C 1
ATOM 1392 O O . LEU A 1 176 ? -17.546 8.593 22.509 1.00 92.06 176 LEU A O 1
ATOM 1396 N N . THR A 1 177 ? -15.373 8.800 22.964 1.00 91.12 177 THR A N 1
ATOM 1397 C CA . THR A 1 177 ? -15.570 8.833 24.424 1.00 91.12 177 THR A CA 1
ATOM 1398 C C . THR A 1 177 ? -16.041 10.190 24.930 1.00 91.12 177 THR A C 1
ATOM 1400 O O . THR A 1 177 ? -16.618 10.243 26.010 1.00 91.12 177 THR A O 1
ATOM 1403 N N . HIS A 1 178 ? -15.824 11.255 24.157 1.00 91.25 178 HIS A N 1
ATOM 1404 C CA . HIS A 1 178 ? -16.319 12.586 24.481 1.00 91.25 178 HIS A CA 1
ATOM 1405 C C . HIS A 1 178 ? -17.740 12.806 23.967 1.00 91.25 178 HIS A C 1
ATOM 1407 O O . HIS A 1 178 ? -18.590 13.296 24.702 1.00 91.25 178 HIS A O 1
ATOM 1413 N N . THR A 1 179 ? -18.022 12.363 22.740 1.00 88.75 179 THR A N 1
ATOM 1414 C CA . THR A 1 179 ? -19.363 12.465 22.147 1.00 88.75 179 THR A CA 1
ATOM 1415 C C . THR A 1 179 ? -20.347 11.441 22.717 1.00 88.75 179 THR A C 1
ATOM 1417 O O . THR A 1 179 ? -21.556 11.600 22.586 1.00 88.75 179 THR A O 1
ATOM 1420 N N . GLY A 1 180 ? -19.849 10.361 23.331 1.00 85.31 180 GLY A N 1
ATOM 1421 C CA . GLY A 1 180 ? -20.675 9.248 23.804 1.00 85.31 180 GLY A CA 1
ATOM 1422 C C . GLY A 1 180 ? -21.234 8.373 22.676 1.00 85.31 180 GLY A C 1
ATOM 1423 O O . GLY A 1 180 ? -21.994 7.439 22.947 1.00 85.31 180 GLY A O 1
ATOM 1424 N N . GLU A 1 181 ? -20.847 8.634 21.424 1.00 87.19 181 GLU A N 1
ATOM 1425 C CA . GLU A 1 181 ? -21.328 7.908 20.253 1.00 87.19 181 GLU A CA 1
ATOM 1426 C C . GLU A 1 181 ? -20.960 6.419 20.315 1.00 87.19 181 GLU A C 1
ATOM 1428 O O . GLU A 1 181 ? -19.803 6.010 20.480 1.00 87.19 181 GLU A O 1
ATOM 1433 N N . LYS A 1 182 ? -21.977 5.575 20.137 1.00 84.94 182 LYS A N 1
ATOM 1434 C CA . LYS A 1 182 ? -21.854 4.117 20.113 1.00 84.94 182 LYS A CA 1
ATOM 1435 C C . LYS A 1 182 ? -22.341 3.601 18.766 1.00 84.94 182 LYS A C 1
ATOM 1437 O O . LYS A 1 182 ? -23.521 3.341 18.582 1.00 84.94 182 LYS A O 1
ATOM 1442 N N . LEU A 1 183 ? -21.402 3.441 17.838 1.00 88.88 183 LEU A N 1
ATOM 1443 C CA . LEU A 1 183 ? -21.673 3.108 16.433 1.00 88.88 183 LEU A CA 1
ATOM 1444 C C . LEU A 1 183 ? -22.119 1.656 16.194 1.00 88.88 183 LEU A C 1
ATOM 1446 O O . LEU A 1 183 ? -22.507 1.308 15.084 1.00 88.88 183 LEU A O 1
ATOM 1450 N N . HIS A 1 184 ? -22.003 0.790 17.200 1.00 89.88 184 HIS A N 1
ATOM 1451 C CA . HIS A 1 184 ? -22.253 -0.640 17.056 1.00 89.88 184 HIS A CA 1
ATOM 1452 C C . HIS A 1 184 ? -23.313 -1.096 18.053 1.00 89.88 184 HIS A C 1
ATOM 1454 O O . HIS A 1 184 ? -23.000 -1.331 19.222 1.00 89.88 184 HIS A O 1
ATOM 1460 N N . THR A 1 185 ? -24.552 -1.208 17.587 1.00 90.25 185 THR A N 1
ATOM 1461 C CA . THR A 1 185 ? -25.705 -1.658 18.371 1.00 90.25 185 THR A CA 1
ATOM 1462 C C . THR A 1 185 ? -25.857 -3.176 18.289 1.00 90.25 185 THR A C 1
ATOM 1464 O O . THR A 1 185 ? -25.537 -3.791 17.272 1.00 90.25 185 THR A O 1
ATOM 1467 N N . CYS A 1 186 ? -26.296 -3.803 19.379 1.00 91.00 186 CYS A N 1
ATOM 1468 C CA . CYS A 1 186 ? -26.619 -5.224 19.383 1.00 91.00 186 CYS A CA 1
ATOM 1469 C C . CYS A 1 186 ? -28.013 -5.452 18.789 1.00 91.00 186 CYS A C 1
ATOM 1471 O O . CYS A 1 186 ? -28.953 -4.740 19.113 1.00 91.00 186 CYS A O 1
ATOM 1473 N N . SER A 1 187 ? -28.160 -6.471 17.945 1.00 90.19 187 SER A N 1
ATOM 1474 C CA . SER A 1 187 ? -29.456 -6.866 17.373 1.00 90.19 187 SER A CA 1
ATOM 1475 C C . SER A 1 187 ? -30.378 -7.572 18.373 1.00 90.19 187 SER A C 1
ATOM 1477 O O . SER A 1 187 ? -31.573 -7.689 18.129 1.00 90.19 187 SER A O 1
ATOM 1479 N N . HIS A 1 188 ? -29.825 -8.069 19.482 1.00 86.06 188 HIS A N 1
ATOM 1480 C CA . HIS A 1 188 ? -30.544 -8.873 20.472 1.00 86.06 188 HIS A CA 1
ATOM 1481 C C . HIS A 1 188 ? -30.867 -8.103 21.764 1.00 86.06 188 HIS A C 1
ATOM 1483 O O . HIS A 1 188 ? -31.557 -8.637 22.629 1.00 86.06 188 HIS A O 1
ATOM 1489 N N . CYS A 1 189 ? -30.346 -6.882 21.939 1.00 89.38 189 CYS A N 1
ATOM 1490 C CA . CYS A 1 189 ? -30.654 -6.009 23.077 1.00 89.38 189 CYS A CA 1
ATOM 1491 C C . CYS A 1 189 ? -30.235 -4.554 22.812 1.00 89.38 189 CYS A C 1
ATOM 1493 O O . CYS A 1 189 ? -29.419 -4.290 21.936 1.00 89.38 189 CYS A O 1
ATOM 1495 N N . ASP A 1 190 ? -30.664 -3.616 23.658 1.00 88.19 190 ASP A N 1
ATOM 1496 C CA . ASP A 1 190 ? -30.392 -2.174 23.485 1.00 88.19 190 ASP A CA 1
ATOM 1497 C C . ASP A 1 190 ? -28.934 -1.748 23.771 1.00 88.19 190 ASP A C 1
ATOM 1499 O O . ASP A 1 190 ? -28.593 -0.561 23.837 1.00 88.19 190 ASP A O 1
ATOM 1503 N N . LYS A 1 191 ? -28.019 -2.705 23.971 1.00 86.75 191 LYS A N 1
ATOM 1504 C CA . LYS A 1 191 ? -26.617 -2.401 24.278 1.00 86.75 191 LYS A CA 1
ATOM 1505 C C . LYS A 1 191 ? -25.868 -1.986 23.022 1.00 86.75 191 LYS A C 1
ATOM 1507 O O . LYS A 1 191 ? -25.811 -2.709 22.033 1.00 86.75 191 LYS A O 1
ATOM 1512 N N . SER A 1 192 ? -25.19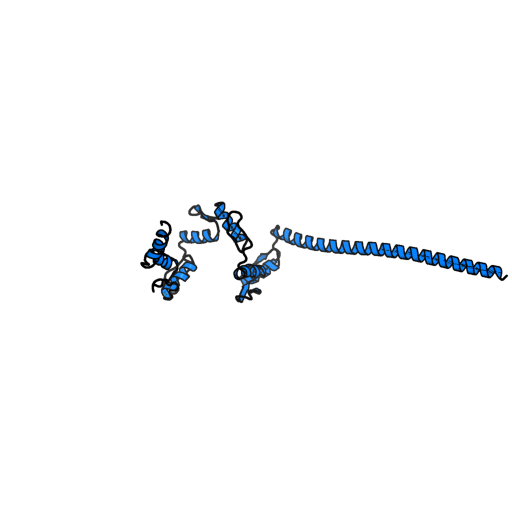7 -0.844 23.132 1.00 89.88 192 SER A N 1
ATOM 1513 C CA . SER A 1 192 ? -24.394 -0.267 22.058 1.00 89.88 192 SER A CA 1
ATOM 1514 C C . SER A 1 192 ? -22.945 -0.044 22.497 1.00 89.88 192 SER A C 1
ATOM 1516 O O . SER A 1 192 ? -22.659 0.235 23.668 1.00 89.88 192 SER A O 1
ATOM 1518 N N . PHE A 1 193 ? -22.014 -0.164 21.553 1.00 88.88 193 PHE A N 1
ATOM 1519 C CA . PHE A 1 193 ? -20.573 -0.146 21.786 1.00 88.88 193 PHE A CA 1
ATOM 1520 C C . PHE A 1 193 ? -19.861 0.799 20.814 1.00 88.88 193 PHE A C 1
ATOM 1522 O O . PHE A 1 193 ? -20.243 0.945 19.657 1.00 88.88 193 PHE A O 1
ATOM 1529 N N . SER A 1 194 ? -18.753 1.391 21.262 1.00 87.19 194 SER A N 1
ATOM 1530 C CA . SER A 1 194 ? -17.886 2.236 20.425 1.00 87.19 194 SER A CA 1
ATOM 1531 C C . SER A 1 194 ? -16.923 1.442 19.531 1.00 87.19 194 SER A C 1
ATOM 1533 O O . SER A 1 194 ? -16.242 2.013 18.685 1.00 87.19 194 SER A O 1
ATOM 1535 N N . ARG A 1 195 ? -16.828 0.113 19.708 1.00 88.31 195 ARG A N 1
ATOM 1536 C CA . ARG A 1 195 ? -15.932 -0.771 18.939 1.00 88.31 195 ARG A CA 1
ATOM 1537 C C . ARG A 1 195 ? -16.661 -2.030 18.485 1.00 88.31 195 ARG A C 1
ATOM 1539 O O . ARG A 1 195 ? -17.186 -2.758 19.327 1.00 88.31 195 ARG A O 1
ATOM 1546 N N . ALA A 1 196 ? -16.554 -2.368 17.201 1.00 88.50 196 ALA A N 1
ATOM 1547 C CA . ALA A 1 196 ? -17.126 -3.594 16.636 1.00 88.50 196 ALA A CA 1
ATOM 1548 C C . ALA A 1 196 ? -16.662 -4.870 17.362 1.00 88.50 196 ALA A C 1
ATOM 1550 O O . ALA A 1 196 ? -17.457 -5.758 17.639 1.00 88.50 196 ALA A O 1
ATOM 1551 N N . GLY A 1 197 ? -15.382 -4.955 17.747 1.00 87.12 197 GLY A N 1
ATOM 1552 C CA . GLY A 1 197 ? -14.870 -6.118 18.485 1.00 87.12 197 GLY A CA 1
ATOM 1553 C C . GLY A 1 197 ? -15.486 -6.286 19.880 1.00 87.12 197 GLY A C 1
ATOM 1554 O O . GLY A 1 197 ? -15.582 -7.404 20.379 1.00 87.12 197 GLY A O 1
ATOM 1555 N N . HIS A 1 198 ? -15.922 -5.191 20.515 1.00 88.38 198 HIS A N 1
ATOM 1556 C CA . HIS A 1 198 ? -16.648 -5.270 21.783 1.00 88.38 198 HIS A CA 1
ATOM 1557 C C . HIS A 1 198 ? -18.078 -5.764 21.566 1.00 88.38 198 HIS A C 1
ATOM 1559 O O . HIS A 1 198 ? -18.514 -6.608 22.344 1.00 88.38 198 HIS A O 1
ATOM 1565 N N . LEU A 1 199 ? -18.750 -5.302 20.503 1.00 89.75 199 LEU A N 1
ATOM 1566 C CA . LEU A 1 199 ? -20.059 -5.820 20.104 1.00 89.75 199 LEU A CA 1
ATOM 1567 C C . LEU A 1 199 ? -19.981 -7.319 19.787 1.00 89.75 199 LEU A C 1
ATOM 1569 O O . LEU A 1 199 ? -20.688 -8.094 20.412 1.00 89.75 199 LEU A O 1
ATOM 1573 N N . LYS A 1 200 ? -19.050 -7.749 18.927 1.00 87.00 200 LYS A N 1
ATOM 1574 C CA . LYS A 1 200 ? -18.903 -9.168 18.561 1.00 87.00 200 LYS A CA 1
ATOM 1575 C C . LYS A 1 200 ? -18.686 -10.072 19.775 1.00 87.00 200 LYS A C 1
ATOM 1577 O O . LYS A 1 200 ? -19.233 -11.162 19.862 1.00 87.00 200 LYS A O 1
ATOM 1582 N N . ARG A 1 201 ? -17.891 -9.614 20.747 1.00 83.56 201 ARG A N 1
ATOM 1583 C CA . ARG A 1 201 ? -17.723 -10.333 22.019 1.00 83.56 201 ARG A CA 1
ATOM 1584 C C . ARG A 1 201 ? -19.000 -10.319 22.860 1.00 83.56 201 ARG A C 1
ATOM 1586 O O . ARG A 1 201 ? -19.271 -11.292 23.551 1.00 83.56 201 ARG A O 1
ATOM 1593 N N . HIS A 1 202 ? -19.750 -9.222 22.850 1.00 85.12 202 HIS A N 1
ATOM 1594 C CA . HIS A 1 202 ? -21.027 -9.137 23.547 1.00 85.12 202 HIS A CA 1
ATOM 1595 C C . HIS A 1 202 ? -22.081 -10.070 22.936 1.00 85.12 202 HIS A C 1
ATOM 1597 O O . HIS A 1 202 ? -22.797 -10.720 23.687 1.00 85.12 202 HIS A O 1
ATOM 1603 N N . GLU A 1 203 ? -22.132 -10.204 21.612 1.00 84.62 203 GLU A N 1
ATOM 1604 C CA . GLU A 1 203 ? -23.048 -11.115 20.910 1.00 84.62 203 GLU A CA 1
ATOM 1605 C C . GLU A 1 203 ? -22.870 -12.576 21.344 1.00 84.62 203 GLU A C 1
ATOM 1607 O O . GLU A 1 203 ? -23.848 -13.319 21.420 1.00 84.62 203 GLU A O 1
ATOM 1612 N N . LEU A 1 204 ? -21.658 -12.971 21.761 1.00 83.00 204 LEU A N 1
ATOM 1613 C CA . LEU A 1 204 ? -21.415 -14.306 22.317 1.00 83.00 204 LEU A CA 1
ATOM 1614 C C . LEU A 1 204 ? -22.259 -14.595 23.568 1.00 83.00 204 LEU A C 1
ATOM 1616 O O . LEU A 1 204 ? -22.620 -15.745 23.812 1.00 83.00 204 LEU A O 1
ATOM 1620 N N . VAL A 1 205 ? -22.622 -13.561 24.335 1.00 81.12 205 VAL A N 1
ATOM 1621 C CA . VAL A 1 205 ? -23.502 -13.691 25.508 1.00 81.12 205 VAL A CA 1
ATOM 1622 C C . VAL A 1 205 ? -24.898 -14.165 25.099 1.00 81.12 205 VAL A C 1
ATOM 1624 O O . VAL A 1 205 ? -25.495 -14.964 25.816 1.00 81.12 205 VAL A O 1
ATOM 1627 N N . HIS A 1 206 ? -25.388 -13.726 23.938 1.00 80.94 206 HIS A N 1
ATOM 1628 C CA . HIS A 1 206 ? -26.691 -14.133 23.404 1.00 80.94 206 HIS A CA 1
ATOM 1629 C C . HIS A 1 206 ? -26.637 -15.514 22.749 1.00 80.94 206 HIS A C 1
ATOM 1631 O O . HIS A 1 206 ? -27.592 -16.277 22.839 1.00 80.94 206 HIS A O 1
ATOM 1637 N N . SER A 1 207 ? -25.497 -15.877 22.159 1.00 71.06 207 SER A N 1
ATOM 1638 C CA . SER A 1 207 ? -25.346 -17.151 21.440 1.00 71.06 207 SER A CA 1
ATOM 1639 C C . SER A 1 207 ? -25.158 -18.394 22.329 1.00 71.06 207 SER A C 1
ATOM 1641 O O . SER A 1 207 ? -25.147 -19.503 21.810 1.00 71.06 207 SER A O 1
ATOM 1643 N N . LYS A 1 208 ? -24.963 -18.261 23.655 1.00 64.00 208 LYS A N 1
ATOM 1644 C CA . LYS A 1 208 ? -24.496 -19.345 24.564 1.00 64.00 208 LYS A CA 1
ATOM 1645 C C . LYS A 1 208 ? -23.225 -20.090 24.087 1.00 64.00 208 LYS A C 1
ATOM 1647 O O . LYS A 1 208 ? -22.768 -20.996 24.789 1.00 64.00 208 LYS A O 1
ATOM 1652 N N . GLU A 1 209 ? -22.606 -19.699 22.971 1.00 64.81 209 GLU A N 1
ATOM 1653 C CA . GLU A 1 209 ? -21.356 -20.255 22.468 1.00 64.81 209 GLU A CA 1
ATOM 1654 C C . GLU A 1 209 ? -20.212 -19.820 23.384 1.00 64.81 209 GLU A C 1
ATOM 1656 O O . GLU A 1 209 ? -19.717 -18.691 23.360 1.00 64.81 209 GLU A O 1
ATOM 1661 N N . LYS A 1 210 ? -19.790 -20.739 24.250 1.00 64.62 210 LYS A N 1
ATOM 1662 C CA . LYS A 1 210 ? -18.628 -20.543 25.111 1.00 64.62 210 LYS A CA 1
ATOM 1663 C C . LYS A 1 210 ? -17.418 -21.191 24.448 1.00 64.62 210 LYS A C 1
ATOM 1665 O O . LYS A 1 210 ? -17.196 -22.389 24.591 1.00 64.62 210 LYS A O 1
ATOM 1670 N N . LEU A 1 211 ? -16.663 -20.376 23.714 1.00 67.00 211 LEU A N 1
ATOM 1671 C CA . LEU A 1 211 ? -15.507 -20.802 22.914 1.00 67.00 211 LEU A CA 1
ATOM 1672 C C . LEU A 1 211 ? -14.257 -21.106 23.751 1.00 67.00 211 LEU A C 1
ATOM 1674 O O . LEU A 1 211 ? -13.330 -21.749 23.268 1.00 67.00 211 LEU A O 1
ATOM 1678 N N . TYR A 1 212 ? -14.211 -20.627 24.995 1.00 69.56 212 TYR A N 1
ATOM 1679 C CA . TYR A 1 212 ? -13.024 -20.712 25.837 1.00 69.56 212 TYR A CA 1
ATOM 1680 C C . TYR A 1 212 ? -13.272 -21.645 27.018 1.00 69.56 212 TYR A C 1
ATOM 1682 O O . TYR A 1 212 ? -13.967 -21.287 27.969 1.00 69.56 212 TYR A O 1
ATOM 1690 N N . CYS A 1 213 ? -12.695 -22.841 26.960 1.00 72.56 213 CYS A N 1
ATOM 1691 C CA . CYS A 1 213 ? -12.767 -23.834 28.029 1.00 72.56 213 CYS A CA 1
ATOM 1692 C C . CYS A 1 213 ? -11.518 -23.763 28.910 1.00 72.56 213 CYS A C 1
ATOM 1694 O O . CYS A 1 213 ? -10.409 -23.549 28.415 1.00 72.56 213 CYS A O 1
ATOM 1696 N N . CYS A 1 214 ? -11.689 -23.958 30.216 1.00 74.56 214 CYS A N 1
ATOM 1697 C CA . CYS A 1 214 ? -10.557 -24.254 31.081 1.00 74.56 214 CYS A CA 1
ATOM 1698 C C . CYS A 1 214 ? -10.059 -25.675 30.785 1.00 74.56 214 CYS A C 1
ATOM 1700 O O . CYS A 1 214 ? -10.849 -26.599 30.646 1.00 74.56 214 CYS A O 1
ATOM 1702 N N . THR A 1 215 ? -8.746 -25.858 30.676 1.00 70.81 215 THR A N 1
ATOM 1703 C CA . THR A 1 215 ? -8.124 -27.174 30.443 1.00 70.81 215 THR A CA 1
ATOM 1704 C C . THR A 1 215 ? -8.083 -28.046 31.697 1.00 70.81 215 THR A C 1
ATOM 1706 O O . THR A 1 215 ? -7.754 -29.222 31.611 1.00 70.81 215 THR A O 1
ATOM 1709 N N . HIS A 1 216 ? -8.396 -27.470 32.861 1.00 69.25 216 HIS A N 1
ATOM 1710 C CA . HIS A 1 216 ? -8.289 -28.116 34.173 1.00 69.25 216 HIS A CA 1
ATOM 1711 C C . HIS A 1 216 ? -9.632 -28.212 34.916 1.00 69.25 216 HIS A C 1
ATOM 1713 O O . HIS A 1 216 ? -9.677 -28.731 36.028 1.00 69.25 216 HIS A O 1
ATOM 1719 N N . CYS A 1 217 ? -10.721 -27.696 34.336 1.00 74.88 217 CYS A N 1
ATOM 1720 C CA . CYS A 1 217 ? -12.085 -27.900 34.827 1.00 74.88 217 CYS A CA 1
ATOM 1721 C C . CYS A 1 217 ? -13.106 -27.670 33.704 1.00 74.88 217 CYS A C 1
ATOM 1723 O O . CYS A 1 217 ? -12.824 -26.956 32.745 1.00 74.88 217 CYS A O 1
ATOM 1725 N N . ASP A 1 218 ? -14.336 -28.154 33.869 1.00 70.19 218 ASP A N 1
ATOM 1726 C CA . ASP A 1 218 ? -15.388 -28.043 32.843 1.00 70.19 218 ASP A CA 1
ATOM 1727 C C . ASP A 1 218 ? -16.004 -26.636 32.699 1.00 70.19 218 ASP A C 1
ATOM 1729 O O . ASP A 1 218 ? -17.035 -26.440 32.044 1.00 70.19 218 ASP A O 1
ATOM 1733 N N . ARG A 1 219 ? -15.390 -25.606 33.301 1.00 70.06 219 ARG A N 1
ATOM 1734 C CA . ARG A 1 219 ? -15.888 -24.230 33.201 1.00 70.06 219 ARG A CA 1
ATOM 1735 C C . ARG A 1 219 ? -15.563 -23.632 31.838 1.00 70.06 219 ARG A C 1
ATOM 1737 O O . ARG A 1 219 ? -14.415 -23.580 31.397 1.00 70.06 219 ARG A O 1
ATOM 1744 N N . LYS A 1 220 ? -16.609 -23.101 31.207 1.00 74.44 220 LYS A N 1
ATOM 1745 C CA . LYS A 1 220 ? -16.552 -22.439 29.903 1.00 74.44 220 LYS A CA 1
ATOM 1746 C C . LYS A 1 220 ? -16.829 -20.937 30.036 1.00 74.44 220 LYS A C 1
ATOM 1748 O O . LYS A 1 220 ? -17.684 -20.524 30.830 1.00 74.44 220 LYS A O 1
ATOM 1753 N N . TYR A 1 221 ? -16.161 -20.138 29.210 1.00 73.69 221 TYR A N 1
ATOM 1754 C CA . TYR A 1 221 ? -16.155 -18.675 29.227 1.00 73.69 221 TYR A CA 1
ATOM 1755 C C . TYR A 1 221 ? -16.477 -18.102 27.841 1.00 73.69 221 TYR A C 1
ATOM 1757 O O . TYR A 1 221 ? -16.120 -18.677 26.812 1.00 73.69 221 TYR A O 1
ATOM 1765 N N . SER A 1 222 ? -17.137 -16.942 27.820 1.00 69.62 222 SER A N 1
ATOM 1766 C CA . SER A 1 222 ? -17.456 -16.187 26.598 1.00 69.62 222 SER A CA 1
ATOM 1767 C C . SER A 1 222 ? -16.273 -15.365 26.069 1.00 69.62 222 SER A C 1
ATOM 1769 O O . SER A 1 222 ? -16.319 -14.870 24.948 1.00 69.62 222 SER A O 1
ATOM 1771 N N . ASP A 1 223 ? -15.206 -15.192 26.857 1.00 74.75 223 ASP A N 1
ATOM 1772 C CA . ASP A 1 223 ? -14.009 -14.464 26.436 1.00 74.75 223 ASP A CA 1
ATOM 1773 C C . ASP A 1 223 ? -12.721 -14.937 27.140 1.00 74.75 223 ASP A C 1
ATOM 1775 O O . ASP A 1 223 ? -12.738 -15.406 28.282 1.00 74.75 223 ASP A O 1
ATOM 1779 N N . GLN A 1 224 ? -11.584 -14.758 26.457 1.00 78.06 224 GLN A N 1
ATOM 1780 C CA . GLN A 1 224 ? -10.257 -15.174 26.927 1.00 78.06 224 GLN A CA 1
ATOM 1781 C C . GLN A 1 224 ? -9.789 -14.430 28.188 1.00 78.06 224 GLN A C 1
ATOM 1783 O O . GLN A 1 224 ? -9.008 -14.975 28.966 1.00 78.06 224 GLN A O 1
ATOM 1788 N N . SER A 1 225 ? -10.219 -13.184 28.410 1.00 79.75 225 SER A N 1
ATOM 1789 C CA . SER A 1 225 ? -9.821 -12.424 29.603 1.00 79.75 225 SER A CA 1
ATOM 1790 C C . SER A 1 225 ? -10.480 -12.997 30.855 1.00 79.75 225 SER A C 1
ATOM 1792 O O . SER A 1 225 ? -9.826 -13.104 31.892 1.00 79.75 225 SER A O 1
ATOM 1794 N N . SER A 1 226 ? -11.742 -13.406 30.747 1.00 78.88 226 SER A N 1
ATOM 1795 C CA . SER A 1 226 ? -12.487 -14.095 31.801 1.00 78.88 226 SER A CA 1
ATOM 1796 C C . SER A 1 226 ? -11.895 -15.473 32.110 1.00 78.88 226 SER A C 1
ATOM 1798 O O . SER A 1 226 ? -11.684 -15.782 33.283 1.00 78.88 226 SER A O 1
ATOM 1800 N N . LEU A 1 227 ? -11.503 -16.245 31.085 1.00 79.50 227 LEU A N 1
ATOM 1801 C CA . LEU A 1 227 ? -10.762 -17.499 31.279 1.00 79.50 227 LEU A CA 1
ATOM 1802 C C . LEU A 1 227 ? -9.417 -17.258 31.983 1.00 79.50 227 LEU A C 1
ATOM 1804 O O . LEU A 1 227 ? -9.118 -17.913 32.976 1.00 79.50 227 LEU A O 1
ATOM 1808 N N . LYS A 1 228 ? -8.624 -16.279 31.527 1.00 78.50 228 LYS A N 1
ATOM 1809 C CA . LYS A 1 228 ? -7.334 -15.943 32.155 1.00 78.50 228 LYS A CA 1
ATOM 1810 C C . LYS A 1 228 ? -7.484 -15.520 33.615 1.00 78.50 228 LYS A C 1
ATOM 1812 O O . LYS A 1 228 ? -6.636 -15.865 34.430 1.00 78.50 228 LYS A O 1
ATOM 1817 N N . LYS A 1 229 ? -8.541 -14.775 33.962 1.00 76.75 229 LYS A N 1
ATOM 1818 C CA . LYS A 1 229 ? -8.852 -14.432 35.360 1.00 76.75 229 LYS A CA 1
ATOM 1819 C C . LYS A 1 229 ? -9.184 -15.681 36.172 1.00 76.75 229 LYS A C 1
ATOM 1821 O O . LYS A 1 229 ? -8.654 -15.836 37.263 1.00 76.75 229 LYS A O 1
ATOM 1826 N N . HIS A 1 230 ? -10.001 -16.582 35.630 1.00 75.56 230 HIS A N 1
ATOM 1827 C CA . HIS A 1 230 ? -10.318 -17.850 36.285 1.00 75.56 230 HIS A CA 1
ATOM 1828 C C . HIS A 1 230 ? -9.076 -18.725 36.511 1.00 75.56 230 HIS A C 1
ATOM 1830 O O . HIS A 1 230 ? -8.858 -19.178 37.631 1.00 75.56 230 HIS A O 1
ATOM 1836 N N . GLN A 1 231 ? -8.238 -18.899 35.487 1.00 72.06 231 GLN A N 1
ATOM 1837 C CA . GLN A 1 231 ? -6.988 -19.659 35.581 1.00 72.06 231 GLN A CA 1
ATOM 1838 C C . GLN A 1 231 ? -6.022 -19.061 36.611 1.00 72.06 231 GLN A C 1
ATOM 1840 O O . GLN A 1 231 ? -5.319 -19.802 37.286 1.00 72.06 231 GLN A O 1
ATOM 1845 N N . LYS A 1 232 ? -6.006 -17.729 36.755 1.00 69.94 232 LYS A N 1
ATOM 1846 C CA . LYS A 1 232 ? -5.166 -17.031 37.738 1.00 69.94 232 LYS A CA 1
ATOM 1847 C C . LYS A 1 232 ? -5.684 -17.085 39.176 1.00 69.94 232 LYS A C 1
ATOM 1849 O O . LYS A 1 232 ? -4.879 -16.920 40.080 1.00 69.94 232 LYS A O 1
ATOM 1854 N N . LEU A 1 233 ? -6.995 -17.222 39.389 1.00 63.62 233 LEU A N 1
ATOM 1855 C CA . LEU A 1 233 ? -7.614 -16.997 40.704 1.00 63.62 233 LEU A CA 1
ATOM 1856 C C . LEU A 1 233 ? -8.243 -18.246 41.336 1.00 63.62 233 LEU A C 1
ATOM 1858 O O . LEU A 1 233 ? -8.456 -18.244 42.541 1.00 63.62 233 LEU A O 1
ATOM 1862 N N . LEU A 1 234 ? -8.624 -19.269 40.560 1.00 57.69 234 LEU A N 1
ATOM 1863 C CA . LEU A 1 234 ? -9.597 -20.270 41.034 1.00 57.69 234 LEU A CA 1
ATOM 1864 C C . LEU A 1 234 ? -9.360 -21.709 40.550 1.00 57.69 234 LEU A C 1
ATOM 1866 O O . LEU A 1 234 ? -10.261 -22.538 40.667 1.00 57.69 234 LEU A O 1
ATOM 1870 N N . CYS A 1 235 ? -8.184 -22.043 40.018 1.00 52.22 235 CYS A N 1
ATOM 1871 C CA . CYS A 1 235 ? -7.866 -23.438 39.721 1.00 52.22 235 CYS A CA 1
ATOM 1872 C C . CYS A 1 235 ? -7.039 -24.031 40.866 1.00 52.22 235 CYS A C 1
ATOM 1874 O O . CYS A 1 235 ? -5.816 -23.916 40.881 1.00 52.22 235 CYS A O 1
ATOM 1876 N N . PHE A 1 236 ? -7.720 -24.654 41.832 1.00 51.25 236 PHE A N 1
ATOM 1877 C CA . PHE A 1 236 ? -7.109 -25.329 42.989 1.00 51.25 236 PHE A CA 1
ATOM 1878 C C . PHE A 1 236 ? -6.095 -26.416 42.562 1.00 51.25 236 PHE A C 1
ATOM 1880 O O . PHE A 1 236 ? -5.131 -26.683 43.266 1.00 51.25 236 PHE A O 1
ATOM 1887 N N . THR A 1 237 ? -6.250 -26.975 41.355 1.00 52.81 237 THR A N 1
ATOM 1888 C CA . THR A 1 237 ? -5.313 -27.924 40.727 1.00 52.81 237 THR A CA 1
ATOM 1889 C C . THR A 1 237 ? -4.099 -27.269 40.049 1.00 52.81 237 THR A C 1
ATOM 1891 O O . THR A 1 237 ? -3.116 -27.956 39.798 1.00 52.81 237 THR A O 1
ATOM 1894 N N . CYS A 1 238 ? -4.110 -25.955 39.781 1.00 48.72 238 CYS A N 1
ATOM 1895 C CA . CYS A 1 238 ? -2.962 -25.246 39.194 1.00 48.72 238 CYS A CA 1
ATOM 1896 C C . CYS A 1 238 ? -2.017 -24.628 40.235 1.00 48.72 238 CYS A C 1
ATOM 1898 O O . CYS A 1 238 ? -0.885 -24.312 39.878 1.00 48.72 238 CYS A O 1
ATOM 1900 N N . LEU A 1 239 ? -2.444 -24.446 41.494 1.00 49.41 239 LEU A N 1
ATOM 1901 C CA . LEU A 1 239 ? -1.573 -23.900 42.547 1.00 49.41 239 LEU A CA 1
ATOM 1902 C C . LEU A 1 239 ? -0.361 -24.813 42.815 1.00 49.41 239 LEU A C 1
ATOM 1904 O O . LEU A 1 239 ? 0.759 -24.323 42.934 1.00 49.41 239 LEU A O 1
ATOM 1908 N N . PHE A 1 240 ? -0.555 -26.135 42.808 1.00 47.56 240 PHE A N 1
ATOM 1909 C CA . PHE A 1 240 ? 0.518 -27.098 43.086 1.00 47.56 240 PHE A CA 1
ATOM 1910 C C . PHE A 1 240 ? 1.572 -27.207 41.974 1.00 47.56 240 PHE A C 1
ATOM 1912 O O . PHE A 1 240 ? 2.718 -27.543 42.254 1.00 47.56 240 PHE A O 1
ATOM 1919 N N . ALA A 1 241 ? 1.242 -26.859 40.725 1.00 45.19 241 ALA A N 1
ATOM 1920 C CA . ALA A 1 241 ? 2.211 -26.912 39.627 1.00 45.19 241 ALA A CA 1
ATOM 1921 C C . ALA A 1 241 ? 3.305 -25.830 39.733 1.00 45.19 241 ALA A C 1
ATOM 1923 O O . ALA A 1 241 ? 4.365 -25.969 39.125 1.00 45.19 241 ALA A O 1
ATOM 1924 N N . VAL A 1 242 ? 3.065 -24.757 40.499 1.00 45.78 242 VAL A N 1
ATOM 1925 C CA . VAL A 1 242 ? 4.058 -23.692 40.716 1.00 45.78 242 VAL A CA 1
ATOM 1926 C C . VAL A 1 242 ? 4.952 -23.994 41.924 1.00 45.78 242 VAL A C 1
ATOM 1928 O O . VAL A 1 242 ? 6.133 -23.655 41.901 1.00 45.78 242 VAL A O 1
ATOM 1931 N N . GLU A 1 243 ? 4.439 -24.690 42.944 1.00 38.56 243 GLU A N 1
ATOM 1932 C CA . GLU A 1 243 ? 5.232 -25.067 44.125 1.00 38.56 243 GLU A CA 1
ATOM 1933 C C . GLU A 1 243 ? 6.168 -26.259 43.873 1.00 38.56 243 GLU A C 1
ATOM 1935 O O . GLU A 1 243 ? 7.260 -26.301 44.439 1.00 38.56 243 GLU A O 1
ATOM 1940 N N . SER A 1 244 ? 5.844 -27.166 42.942 1.00 42.69 244 SER A N 1
ATOM 1941 C CA . SER A 1 244 ? 6.766 -28.253 42.564 1.00 42.69 244 SER A CA 1
ATOM 1942 C C . SER A 1 244 ? 8.042 -27.774 41.852 1.00 42.69 244 SER A C 1
ATOM 1944 O O . SER A 1 244 ? 9.027 -28.506 41.826 1.00 42.69 244 SER A O 1
ATOM 1946 N N . LEU A 1 245 ? 8.069 -26.547 41.316 1.00 42.78 245 LEU A N 1
ATOM 1947 C CA . LEU A 1 245 ? 9.277 -25.959 40.715 1.00 42.78 245 LEU A CA 1
ATOM 1948 C C . LEU A 1 245 ? 10.168 -25.217 41.726 1.00 42.78 245 LEU A C 1
ATOM 1950 O O . LEU A 1 245 ? 11.328 -24.954 41.420 1.00 42.78 245 LEU A O 1
ATOM 1954 N N . LEU A 1 246 ? 9.673 -24.910 42.931 1.00 39.53 246 LEU A N 1
ATOM 1955 C CA . LEU A 1 246 ? 10.461 -24.248 43.982 1.00 39.53 246 LEU A CA 1
ATOM 1956 C C . LEU A 1 246 ? 11.153 -25.228 44.942 1.00 39.53 246 LEU A C 1
ATOM 1958 O O . LEU A 1 246 ? 12.066 -24.822 45.657 1.00 39.53 246 LEU A O 1
ATOM 1962 N N . ILE A 1 247 ? 10.787 -26.514 44.922 1.00 42.62 247 ILE A N 1
ATOM 1963 C CA . ILE A 1 247 ? 11.433 -27.549 45.749 1.00 42.62 247 ILE A CA 1
ATOM 1964 C C . ILE A 1 247 ? 12.681 -28.142 45.056 1.00 42.62 247 ILE A C 1
ATOM 1966 O O . ILE A 1 247 ? 13.575 -28.632 45.733 1.00 42.62 247 ILE A O 1
ATOM 1970 N N . PHE A 1 248 ? 12.831 -28.011 43.731 1.00 37.44 248 PHE A N 1
ATOM 1971 C CA . PHE A 1 248 ? 13.939 -28.637 42.982 1.00 37.44 248 PHE A CA 1
ATOM 1972 C C . PHE A 1 248 ? 15.224 -27.785 42.844 1.00 37.44 248 PHE A C 1
ATOM 1974 O O . PHE A 1 248 ? 16.140 -28.174 42.127 1.00 37.44 248 PHE A O 1
ATOM 1981 N N . VAL A 1 249 ? 15.317 -26.622 43.506 1.00 41.16 249 VAL A N 1
ATOM 1982 C CA . VAL A 1 249 ? 16.528 -25.756 43.490 1.00 41.16 249 VAL A CA 1
ATOM 1983 C C . VAL A 1 249 ? 17.159 -25.601 44.889 1.00 41.16 249 VAL A C 1
ATOM 1985 O O . VAL A 1 249 ? 18.104 -24.840 45.077 1.00 41.16 249 VAL A O 1
ATOM 1988 N N . LYS A 1 250 ? 16.683 -26.344 45.895 1.00 40.34 250 LYS A N 1
ATOM 1989 C CA . LYS A 1 250 ? 17.330 -26.437 47.215 1.00 40.34 250 LYS A CA 1
ATOM 1990 C C . LYS A 1 250 ? 17.419 -27.890 47.684 1.00 40.34 250 LYS A C 1
ATOM 1992 O O . LYS A 1 250 ? 16.762 -28.276 48.645 1.00 40.34 250 LYS A O 1
ATOM 1997 N N . THR A 1 251 ? 18.265 -28.656 47.010 1.00 39.41 251 THR A N 1
ATOM 1998 C CA . THR A 1 251 ? 18.962 -29.831 47.554 1.00 39.41 251 THR A CA 1
ATOM 1999 C C . THR A 1 251 ? 20.342 -29.872 46.940 1.00 39.41 251 THR A C 1
ATOM 2001 O O . THR A 1 251 ? 20.396 -29.726 45.698 1.00 39.41 251 THR A O 1
#

Organism: NCBI:txid307959

Radius of gyration: 39.41 Å; chains: 1; bounding box: 88×49×131 Å

InterPro domains:
  IPR013087 Zinc finger C2H2-type [PF00096] (71-94)
  IPR013087 Zinc finger C2H2-type [PF00096] (100-122)
  IPR013087 Zinc finger C2H2-type [PF00096] (128-150)
  IPR013087 Zinc finger C2H2-type [PF00096] (158-178)
  IPR013087 Zinc finger C2H2-type [PF00096] (184-206)
  IPR013087 Zinc finger C2H2-type [PF00096] (214-232)
  IPR013087 Zinc finger C2H2-type [PS00028] (73-94)
  IPR013087 Zinc finger C2H2-type [PS00028] (102-122)
  IPR013087 Zinc finger C2H2-type [PS00028] (130-150)
  IPR013087 Zinc finger C2H2-type [PS00028] (158-178)
  IPR013087 Zinc finger C2H2-type [PS00028] (186-206)
  IPR013087 Zinc finger C2H2-type [PS50157] (71-99)
  IPR013087 Zinc finger C2H2-type [PS50157] (100-127)
  IPR013087 Zinc finger C2H2-type [PS50157] (128-155)
  IPR013087 Zinc finger C2H2-type [PS50157] (156-183)
  IPR013087 Zinc finger C2H2-type [PS50157] (184-211)
  IPR013087 Zinc finger C2H2-type [PS50157] (212-233)
  IPR013087 Zinc finger C2H2-type [SM00355] (71-94)
  IPR013087 Zinc finger C2H2-type [SM00355] (100-122)
  IPR013087 Zinc finger C2H2-type [SM00355] (128-150)